Protein AF-A0A183D2U1-F1 (afdb_monomer)

Sequence (238 aa):
MFVTVKTLGGRLLHDAKFPKGKQWAENFGFKNEFLHQVFLCLVSVHCSGIYRACNSGERGMLYWTGNWVTFLDSLLQTALLAERADSLRLPTRVRYLRIDPIKHLEHVQERDGIQVIELRNDIATSGCVAGGVECCDLTAHTVARRLQSAGQIYYEKIYFTKHFDSAAFDEFPHFREQLNAYRNFLRSILANGLAKWEVNGCLKDLTNAALFSDAVRRFTKFMNPVSEAEHKRWLDDS

Mean predicted aligned error: 16.87 Å

Foldseek 3Di:
DDADADDDDDDDDDDDDDPDDPPPVVPPPVDCVLVVLLQVVLVDPPLPQFPAADQLLFKGKGFDPVDPSSRVSVQVVSLVSNLVDPADKTFDDWRHKYADPVQQVVQFDADPNTTMWMKGADPVQSWIDTGRITTTDGDIDGDDDDPDPPDDDDDDDDDDDDPDDPCPCVVPVPVVVVVVLVVLVVLQVVLVVLVVCVVVVVLVPDPPSVVSVVVNVVSVVSNDDDDPVNVCVVVVVD

Structure (mmCIF, N/CA/C/O backbone):
data_AF-A0A183D2U1-F1
#
_entry.id   AF-A0A183D2U1-F1
#
loop_
_atom_site.group_PDB
_atom_site.id
_atom_site.type_symbol
_atom_site.label_atom_id
_atom_site.label_alt_id
_atom_site.label_comp_id
_atom_site.label_asym_id
_atom_site.label_entity_id
_atom_site.label_seq_id
_atom_site.pdbx_PDB_ins_code
_atom_site.Cartn_x
_atom_site.Cartn_y
_atom_site.Cartn_z
_atom_site.occupancy
_atom_site.B_iso_or_equiv
_atom_site.auth_seq_id
_atom_site.auth_comp_id
_atom_site.auth_asym_id
_atom_site.auth_atom_id
_atom_site.pdbx_PDB_model_num
ATOM 1 N N . MET A 1 1 ? -30.405 -9.935 9.765 1.00 27.83 1 MET A N 1
ATOM 2 C CA . MET A 1 1 ? -29.380 -9.851 10.823 1.00 27.83 1 MET A CA 1
ATOM 3 C C . MET A 1 1 ? -30.095 -9.392 12.084 1.00 27.83 1 MET A C 1
ATOM 5 O O . MET A 1 1 ? -30.588 -8.277 12.095 1.00 27.83 1 MET A O 1
ATOM 9 N N . PHE A 1 2 ? -30.299 -10.273 13.066 1.00 21.00 2 PHE A N 1
ATOM 10 C CA . PHE A 1 2 ? -30.999 -9.927 14.308 1.00 21.00 2 PHE A CA 1
ATOM 11 C C . PHE A 1 2 ? -29.958 -9.782 15.415 1.00 21.00 2 PHE A C 1
ATOM 13 O O . PHE A 1 2 ? -29.406 -10.775 15.881 1.00 21.00 2 PHE A O 1
ATOM 20 N N . VAL A 1 3 ? -29.651 -8.542 15.790 1.00 27.34 3 VAL A N 1
ATOM 21 C CA . VAL A 1 3 ? -28.832 -8.235 16.965 1.00 27.34 3 VAL A CA 1
ATOM 22 C C . VAL A 1 3 ? -29.788 -8.126 18.144 1.00 27.34 3 VAL A C 1
ATOM 24 O O . VAL A 1 3 ? -30.671 -7.272 18.149 1.00 27.34 3 VAL A O 1
ATOM 27 N N . THR A 1 4 ? -29.647 -9.003 19.136 1.00 25.73 4 THR A N 1
ATOM 28 C CA . THR A 1 4 ? -30.441 -8.894 20.366 1.00 25.73 4 THR A CA 1
ATOM 29 C C . THR A 1 4 ? -29.683 -8.001 21.341 1.00 25.73 4 THR A C 1
ATOM 31 O O . THR A 1 4 ? -28.768 -8.456 22.025 1.00 25.73 4 THR A O 1
ATOM 34 N N . VAL A 1 5 ? -30.048 -6.720 21.392 1.00 30.83 5 VAL A N 1
ATOM 35 C CA . VAL A 1 5 ? -29.544 -5.777 22.397 1.00 30.83 5 VAL A CA 1
ATOM 36 C C . VAL A 1 5 ? -30.439 -5.894 23.627 1.00 30.83 5 VAL A C 1
ATOM 38 O O . VAL A 1 5 ? -31.611 -5.529 23.586 1.00 30.83 5 VAL A O 1
ATOM 41 N N . LYS A 1 6 ? -29.913 -6.453 24.720 1.00 28.00 6 LYS A N 1
ATOM 42 C CA . LYS A 1 6 ? -30.593 -6.451 26.022 1.00 28.00 6 LYS A CA 1
ATOM 43 C C . LYS A 1 6 ? -30.028 -5.317 26.867 1.00 28.00 6 LYS A C 1
ATOM 45 O O . LYS A 1 6 ? -28.906 -5.420 27.355 1.00 28.00 6 LYS A O 1
ATOM 50 N N . THR A 1 7 ? -30.817 -4.269 27.063 1.00 31.95 7 THR A N 1
ATOM 51 C CA . THR A 1 7 ? -30.621 -3.301 28.145 1.00 31.95 7 THR A CA 1
ATOM 52 C C . THR A 1 7 ? -31.117 -3.934 29.447 1.00 31.95 7 THR A C 1
ATOM 54 O O . THR A 1 7 ? -32.253 -4.398 29.543 1.00 31.95 7 THR A O 1
ATOM 57 N N . LEU A 1 8 ? -30.242 -4.039 30.447 1.00 28.14 8 LEU A N 1
ATOM 58 C CA . LEU A 1 8 ? -30.609 -4.524 31.777 1.00 28.14 8 LEU A CA 1
ATOM 59 C C . LEU A 1 8 ? -31.076 -3.339 32.627 1.00 28.14 8 LEU A C 1
ATOM 61 O O . LEU A 1 8 ? -30.298 -2.425 32.869 1.00 28.14 8 LEU A O 1
ATOM 65 N N . GLY A 1 9 ? -32.317 -3.396 33.118 1.00 31.59 9 GLY A N 1
ATOM 66 C CA . GLY A 1 9 ? -32.744 -2.631 34.295 1.00 31.59 9 GLY A CA 1
ATOM 67 C C . GLY A 1 9 ? -33.963 -1.734 34.091 1.00 31.59 9 GLY A C 1
ATOM 68 O O . GLY A 1 9 ? -33.847 -0.596 33.652 1.00 31.59 9 GLY A O 1
ATOM 69 N N . GLY A 1 10 ? -35.137 -2.224 34.497 1.00 32.47 10 GLY A N 1
ATOM 70 C CA . GLY A 1 10 ? -36.302 -1.391 34.784 1.00 32.47 10 GLY A CA 1
ATOM 71 C C . GLY A 1 10 ? -36.407 -1.089 36.281 1.00 32.47 10 GLY A C 1
ATOM 72 O O . GLY A 1 10 ? -36.615 -2.015 37.058 1.00 32.47 10 GLY A O 1
ATOM 73 N N . ARG A 1 11 ? -36.291 0.188 36.671 1.00 26.05 11 ARG A N 1
ATOM 74 C CA . ARG A 1 11 ? -37.122 0.922 37.658 1.00 26.05 11 ARG A CA 1
ATOM 75 C C . ARG A 1 11 ? -36.519 2.296 37.967 1.00 26.05 11 ARG A C 1
ATOM 77 O O . ARG A 1 11 ? -35.315 2.490 37.928 1.00 26.05 11 ARG A O 1
ATOM 84 N N . LEU A 1 12 ? -37.437 3.222 38.223 1.00 35.16 12 LEU A N 1
ATOM 85 C CA . LEU A 1 12 ? -37.305 4.671 38.377 1.00 35.16 12 LEU A CA 1
ATOM 86 C C . LEU A 1 12 ? -36.519 5.097 39.627 1.00 35.16 12 LEU A C 1
ATOM 88 O O . LEU A 1 12 ? -36.690 4.474 40.668 1.00 35.16 12 LEU A O 1
ATOM 92 N N . LEU A 1 13 ? -35.794 6.218 39.521 1.00 26.25 13 LEU A N 1
ATOM 93 C CA . LEU A 1 13 ? -35.611 7.295 40.519 1.00 26.25 13 LEU A CA 1
ATOM 94 C C . LEU A 1 13 ? -34.833 8.421 39.800 1.00 26.25 13 LEU A C 1
ATOM 96 O O . LEU A 1 13 ? -33.712 8.213 39.356 1.00 26.25 13 LEU A O 1
ATOM 100 N N . HIS A 1 14 ? -35.524 9.441 39.284 1.00 28.78 14 HIS A N 1
ATOM 101 C CA . HIS A 1 14 ? -35.749 10.747 39.921 1.00 28.78 14 HIS A CA 1
ATOM 102 C C . HIS A 1 14 ? -34.459 11.433 40.412 1.00 28.78 14 HIS A C 1
ATOM 104 O O . HIS A 1 14 ? -33.785 10.948 41.310 1.00 28.78 14 HIS A O 1
ATOM 110 N N . ASP A 1 15 ? -34.198 12.593 39.799 1.00 27.25 15 ASP A N 1
ATOM 111 C CA . ASP A 1 15 ? -33.226 13.635 40.155 1.00 27.25 15 ASP A CA 1
ATOM 112 C C . ASP A 1 15 ? -31.751 13.463 39.749 1.00 27.25 15 ASP A C 1
ATOM 114 O O . ASP A 1 15 ? -30.828 13.539 40.550 1.00 27.25 15 ASP A O 1
ATOM 118 N N . ALA A 1 16 ? -31.524 13.453 38.434 1.00 26.69 16 ALA A N 1
ATOM 119 C CA . ALA A 1 16 ? -30.449 14.246 37.833 1.00 26.69 16 ALA A CA 1
ATOM 120 C C . ALA A 1 16 ? -31.028 14.961 36.602 1.00 26.69 16 ALA A C 1
ATOM 122 O O . ALA A 1 16 ? -31.674 14.339 35.758 1.00 26.69 16 ALA A O 1
ATOM 123 N N . LYS A 1 17 ? -30.896 16.291 36.531 1.00 24.86 17 LYS A N 1
ATOM 124 C CA . LYS A 1 17 ? -31.507 17.134 35.489 1.00 24.86 17 LYS A CA 1
ATOM 125 C C . LYS A 1 17 ? -30.926 16.818 34.103 1.00 24.86 17 LYS A C 1
ATOM 127 O O . LYS A 1 17 ? -29.960 17.438 33.674 1.00 24.86 17 LYS A O 1
ATOM 132 N N . PHE A 1 18 ? -31.572 15.911 33.378 1.00 26.58 18 PHE A N 1
ATOM 133 C CA . PHE A 1 18 ? -31.454 15.780 31.927 1.00 26.58 18 PHE A CA 1
ATOM 134 C C . PHE A 1 18 ? -32.341 16.841 31.246 1.00 26.58 18 PHE A C 1
ATOM 136 O O . PHE A 1 18 ? -33.532 16.930 31.573 1.00 26.58 18 PHE A O 1
ATOM 143 N N . PRO A 1 19 ? -31.820 17.660 30.309 1.00 26.25 19 PRO A N 1
ATOM 144 C CA . PRO A 1 19 ? -32.649 18.560 29.515 1.00 26.25 19 PRO A CA 1
ATOM 145 C C . PRO A 1 19 ? -33.699 17.773 28.726 1.00 26.25 19 PRO A C 1
ATOM 147 O O . PRO A 1 19 ? -33.423 16.733 28.130 1.00 26.25 19 PRO A O 1
ATOM 150 N N . LYS A 1 20 ? -34.934 18.276 28.784 1.00 29.75 20 LYS A N 1
ATOM 151 C CA . LYS A 1 20 ? -36.162 17.647 28.295 1.00 29.75 20 LYS A CA 1
ATOM 152 C C . LYS A 1 20 ? -36.089 17.321 26.802 1.00 29.75 20 LYS A C 1
ATOM 154 O O . LYS A 1 20 ? -35.984 18.210 25.968 1.00 29.75 20 LYS A O 1
ATOM 159 N N . GLY A 1 21 ? -36.266 16.042 26.496 1.00 29.75 21 GLY A N 1
ATOM 160 C CA . GLY A 1 21 ? -36.449 15.519 25.148 1.00 29.75 21 GLY A CA 1
ATOM 161 C C . GLY A 1 21 ? -36.671 14.015 25.210 1.00 29.75 21 GLY A C 1
ATOM 162 O O . GLY A 1 21 ? -35.773 13.235 24.907 1.00 29.75 21 GLY A O 1
ATOM 163 N N . LYS A 1 22 ? -37.855 13.605 25.681 1.00 32.84 22 LYS A N 1
ATOM 164 C CA . LYS A 1 22 ? -38.340 12.220 25.629 1.00 32.84 22 LYS A CA 1
ATOM 165 C C . LYS A 1 22 ? -38.443 11.788 24.161 1.00 32.84 22 LYS A C 1
ATOM 167 O O . LYS A 1 22 ? -39.481 11.978 23.544 1.00 32.84 22 LYS A O 1
ATOM 172 N N . GLN A 1 23 ? -37.345 11.289 23.599 1.00 28.95 23 GLN A N 1
ATOM 173 C CA . GLN A 1 23 ? -37.332 10.614 22.292 1.00 28.95 23 GLN A CA 1
ATOM 174 C C . GLN A 1 23 ? -36.074 9.774 22.022 1.00 28.95 23 GLN A C 1
ATOM 176 O O . GLN A 1 23 ? -36.032 9.037 21.042 1.00 28.95 23 GLN A O 1
ATOM 181 N N . TRP A 1 24 ? -35.051 9.837 22.882 1.00 29.73 24 TRP A N 1
ATOM 182 C CA . TRP A 1 24 ? -33.772 9.170 22.610 1.00 29.73 24 TRP A CA 1
ATOM 183 C C . TRP A 1 24 ? -33.774 7.659 22.881 1.00 29.73 24 TRP A C 1
ATOM 185 O O . TRP A 1 24 ? -33.071 6.930 22.191 1.00 29.73 24 TRP A O 1
ATOM 195 N N . ALA A 1 25 ? -34.579 7.164 23.828 1.00 28.27 25 ALA A N 1
ATOM 196 C CA . ALA A 1 25 ? -34.610 5.734 24.166 1.00 28.27 25 ALA A CA 1
ATOM 197 C C . ALA A 1 25 ? -35.508 4.891 23.237 1.00 28.27 25 ALA A C 1
ATOM 199 O O . ALA A 1 25 ? -35.267 3.700 23.079 1.00 28.27 25 ALA A O 1
ATOM 200 N N . GLU A 1 26 ? -36.511 5.496 22.593 1.00 26.98 26 GLU A N 1
ATOM 201 C CA . GLU A 1 26 ? -37.442 4.783 21.698 1.00 26.98 26 GLU A CA 1
ATOM 202 C C . GLU A 1 26 ? -36.938 4.711 20.247 1.00 26.98 26 GLU A C 1
ATOM 204 O O . GLU A 1 26 ? -37.361 3.842 19.490 1.00 26.98 26 GLU A O 1
ATOM 209 N N . ASN A 1 27 ? -35.975 5.560 19.869 1.00 25.44 27 ASN A N 1
ATOM 210 C CA . ASN A 1 27 ? -35.441 5.625 18.505 1.00 25.44 27 ASN A CA 1
ATOM 211 C C . ASN A 1 27 ? -34.105 4.893 18.292 1.00 25.44 27 ASN A C 1
ATOM 213 O O . ASN A 1 27 ? -33.668 4.775 17.148 1.00 25.44 27 ASN A O 1
ATOM 217 N N . PHE A 1 28 ? -33.481 4.325 19.332 1.00 29.53 28 PHE A N 1
ATOM 218 C CA . PHE A 1 28 ? -32.345 3.404 19.170 1.00 29.53 28 PHE A CA 1
ATOM 219 C C . PHE A 1 28 ? -32.826 1.981 18.844 1.00 29.53 28 PHE A C 1
ATOM 221 O O . PHE A 1 28 ? -32.460 0.991 19.476 1.00 29.53 28 PHE A O 1
ATOM 228 N N . GLY A 1 29 ? -33.622 1.861 17.782 1.00 25.81 29 GLY A N 1
ATOM 229 C CA . GLY A 1 29 ? -33.561 0.645 16.991 1.00 25.81 29 GLY A CA 1
ATOM 230 C C . GLY A 1 29 ? -32.160 0.599 16.395 1.00 25.81 29 GLY A C 1
ATOM 231 O O . GLY A 1 29 ? -31.846 1.435 15.550 1.00 25.81 29 GLY A O 1
ATOM 232 N N . PHE A 1 30 ? -31.313 -0.331 16.848 1.00 32.44 30 PHE A N 1
ATOM 233 C CA . PHE A 1 30 ? -30.064 -0.695 16.171 1.00 32.44 30 PHE A CA 1
ATOM 234 C C . PHE A 1 30 ? -30.422 -1.193 14.761 1.00 32.44 30 PHE A C 1
ATOM 236 O O . PHE A 1 30 ? -30.534 -2.389 14.495 1.00 32.44 30 PHE A O 1
ATOM 243 N N . LYS A 1 31 ? -30.696 -0.256 13.852 1.00 27.11 31 LYS A N 1
ATOM 244 C CA . LYS A 1 31 ? -30.837 -0.523 12.430 1.00 27.11 31 LYS A CA 1
ATOM 245 C C . LYS A 1 31 ? -29.469 -0.970 11.933 1.00 27.11 31 LYS A C 1
ATOM 247 O O . LYS A 1 31 ? -28.438 -0.497 12.412 1.00 27.11 31 LYS A O 1
ATOM 252 N N . ASN A 1 32 ? -29.473 -1.865 10.949 1.00 31.30 32 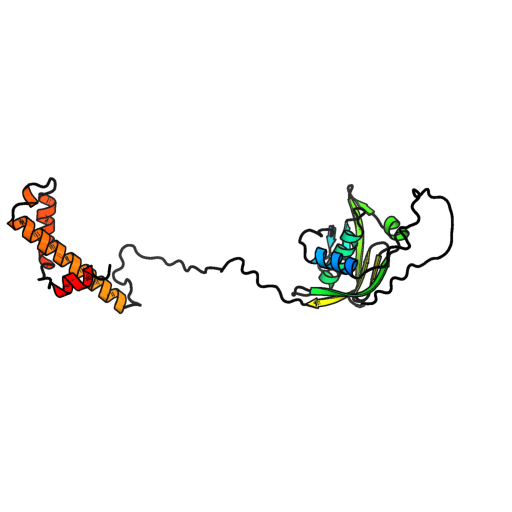ASN A N 1
ATOM 253 C CA . ASN A 1 32 ? -28.270 -2.393 10.296 1.00 31.30 32 ASN A CA 1
ATOM 254 C C . ASN A 1 32 ? -27.274 -1.292 9.862 1.00 31.30 32 ASN A C 1
ATOM 256 O O . ASN A 1 32 ? -26.092 -1.577 9.719 1.00 31.30 32 ASN A O 1
ATOM 260 N N . GLU A 1 33 ? -27.723 -0.041 9.717 1.00 30.44 33 GLU A N 1
ATOM 261 C CA . GLU A 1 33 ? -26.904 1.149 9.461 1.00 30.44 33 GLU A CA 1
ATOM 262 C C . GLU A 1 33 ? -25.832 1.426 10.522 1.00 30.44 33 GLU A C 1
ATOM 264 O O . GLU A 1 33 ? -24.743 1.837 10.150 1.00 30.44 33 GLU A O 1
ATOM 269 N N . PHE A 1 34 ? -26.064 1.165 11.815 1.00 35.56 34 PHE A N 1
ATOM 270 C CA . PHE A 1 34 ? -25.039 1.415 12.843 1.00 35.56 34 PHE A CA 1
ATOM 271 C C . PHE A 1 34 ? -23.860 0.445 12.706 1.00 35.56 34 PHE A C 1
ATOM 273 O O . PHE A 1 34 ? -22.702 0.850 12.766 1.00 35.56 34 PHE A O 1
ATOM 280 N N . LEU A 1 35 ? -24.150 -0.832 12.439 1.00 37.91 35 LEU A N 1
ATOM 281 C CA . LEU A 1 35 ? -23.120 -1.812 12.097 1.00 37.91 35 LEU A CA 1
ATOM 282 C C . LEU A 1 35 ? -22.449 -1.469 10.769 1.00 37.91 35 LEU A C 1
ATOM 284 O O . LEU A 1 35 ? -21.248 -1.652 10.653 1.00 37.91 35 LEU A O 1
ATOM 288 N N . HIS A 1 36 ? -23.189 -0.930 9.799 1.00 39.84 36 HIS A N 1
ATOM 289 C CA . HIS A 1 36 ? -22.625 -0.458 8.536 1.00 39.84 36 HIS A CA 1
ATOM 290 C C . HIS A 1 36 ? -21.684 0.743 8.738 1.00 39.84 36 HIS A C 1
ATOM 292 O O . HIS A 1 36 ? -20.649 0.820 8.087 1.00 39.84 36 HIS A O 1
ATOM 298 N N . GLN A 1 37 ? -22.005 1.647 9.668 1.00 35.38 37 GLN A N 1
ATOM 299 C CA . GLN A 1 37 ? -21.194 2.813 10.025 1.00 35.38 37 GLN A CA 1
ATOM 300 C C . GLN A 1 37 ? -19.911 2.408 10.765 1.00 35.38 37 GLN A C 1
ATOM 302 O O . GLN A 1 37 ? -18.840 2.929 10.463 1.00 35.38 37 GLN A O 1
ATOM 307 N N . VAL A 1 38 ? -20.008 1.448 11.690 1.00 43.88 38 VAL A N 1
ATOM 308 C CA . VAL A 1 38 ? -18.851 0.827 12.359 1.00 43.88 38 VAL A CA 1
ATOM 309 C C . VAL A 1 38 ? -17.997 0.067 11.336 1.00 43.88 38 VAL A C 1
ATOM 311 O O . VAL A 1 38 ? -16.793 0.258 11.258 1.00 43.88 38 VAL A O 1
ATOM 314 N N . PHE A 1 39 ? -18.620 -0.700 10.441 1.00 42.31 39 PHE A N 1
ATOM 315 C CA . PHE A 1 39 ? -17.933 -1.402 9.354 1.00 42.31 39 PHE A CA 1
ATOM 316 C C . PHE A 1 39 ? -17.230 -0.445 8.377 1.00 42.31 39 PHE A C 1
ATOM 318 O O . PHE A 1 39 ? -16.140 -0.744 7.897 1.00 42.31 39 PHE A O 1
ATOM 325 N N . LEU A 1 40 ? -17.821 0.721 8.103 1.00 38.22 40 LEU A N 1
ATOM 326 C CA . LEU A 1 40 ? -17.204 1.785 7.309 1.00 38.22 40 LEU A CA 1
ATOM 327 C C . LEU A 1 40 ? -16.036 2.462 8.048 1.00 38.22 40 LEU A C 1
ATOM 329 O O . LEU A 1 40 ? -15.059 2.813 7.385 1.00 38.22 40 LEU A O 1
ATOM 333 N N . CYS A 1 41 ? -16.086 2.624 9.380 1.00 41.81 41 CYS A N 1
ATOM 334 C CA . CYS A 1 41 ? -14.961 3.206 10.128 1.00 41.81 41 CYS A CA 1
ATOM 335 C C . CYS A 1 41 ? -13.775 2.246 10.255 1.00 41.81 41 CYS A C 1
ATOM 337 O O . CYS A 1 41 ? -12.649 2.684 10.056 1.00 41.81 41 CYS A O 1
ATOM 339 N N . LEU A 1 42 ? -14.020 0.942 10.425 1.00 43.16 42 LEU A N 1
ATOM 340 C CA . LEU A 1 42 ? -12.994 -0.111 10.367 1.00 43.16 42 LEU A CA 1
ATOM 341 C C . LEU A 1 42 ? -12.181 -0.112 9.058 1.00 43.16 42 LEU A C 1
ATOM 343 O O . LEU A 1 42 ? -11.033 -0.551 9.040 1.00 43.16 42 LEU A O 1
ATOM 347 N N . VAL A 1 43 ? -12.767 0.364 7.954 1.00 40.84 43 VAL A N 1
ATOM 348 C CA . VAL A 1 43 ? -12.111 0.455 6.634 1.00 40.84 43 VAL A CA 1
ATOM 349 C C . VAL A 1 43 ? -11.448 1.825 6.408 1.00 40.84 43 VAL A C 1
ATOM 351 O O . VAL A 1 43 ? -10.626 1.975 5.502 1.00 40.84 43 VAL A O 1
ATOM 354 N N . SER A 1 44 ? -11.758 2.827 7.232 1.00 35.38 44 SER A N 1
ATOM 355 C CA . SER A 1 44 ? -11.191 4.171 7.139 1.00 35.38 44 SER A CA 1
ATOM 356 C C . SER A 1 44 ? -10.018 4.332 8.112 1.00 35.38 44 SER A C 1
ATOM 358 O O . SER A 1 44 ? -10.145 4.089 9.306 1.00 35.38 44 SER A O 1
ATOM 360 N N . VAL A 1 45 ? -8.877 4.826 7.623 1.00 37.94 45 VAL A N 1
ATOM 361 C CA . VAL A 1 45 ? -7.606 5.061 8.361 1.00 37.94 45 VAL A CA 1
ATOM 362 C C . VAL A 1 45 ? -7.735 6.090 9.517 1.00 37.94 45 VAL A C 1
ATOM 364 O O . VAL A 1 45 ? -6.747 6.527 10.093 1.00 37.94 45 VAL A O 1
ATOM 367 N N . HIS A 1 46 ? -8.952 6.506 9.876 1.00 35.47 46 HIS A N 1
ATOM 368 C CA . HIS A 1 46 ? -9.234 7.572 10.840 1.00 35.47 46 HIS A CA 1
ATOM 369 C C . HIS A 1 46 ? -9.747 7.108 12.211 1.00 35.47 46 HIS A C 1
ATOM 371 O O . HIS A 1 46 ? -9.852 7.935 13.116 1.00 35.47 46 HIS A O 1
ATOM 377 N N . CYS A 1 47 ? -10.056 5.825 12.411 1.00 46.88 47 CYS A N 1
ATOM 378 C CA . CYS A 1 47 ? -10.508 5.330 13.714 1.00 46.88 47 CYS A CA 1
ATOM 379 C C . CYS A 1 47 ? -9.305 4.912 14.600 1.00 46.88 47 CYS A C 1
ATOM 381 O O . CYS A 1 47 ? -9.129 3.748 14.942 1.00 46.88 47 CYS A O 1
ATOM 383 N N . SER A 1 48 ? -8.458 5.882 14.967 1.00 59.28 48 SER A N 1
ATOM 384 C CA . SER A 1 48 ? -7.282 5.702 15.841 1.00 59.28 48 SER A CA 1
ATOM 385 C C . SER A 1 48 ? -7.634 5.932 17.319 1.00 59.28 48 SER A C 1
ATOM 387 O O . SER A 1 48 ? -7.187 6.903 17.925 1.00 59.28 48 SER A O 1
ATOM 389 N N . GLY A 1 49 ? -8.471 5.074 17.909 1.00 75.69 49 GLY A N 1
ATOM 390 C CA . GLY A 1 49 ? -8.860 5.169 19.327 1.00 75.69 49 GLY A CA 1
ATOM 391 C C . GLY A 1 49 ? -8.104 4.222 20.268 1.00 75.69 49 GLY A C 1
ATOM 392 O O . GLY A 1 49 ? -8.504 4.061 21.420 1.00 75.69 49 GLY A O 1
ATOM 393 N N . ILE A 1 50 ? -7.006 3.606 19.820 1.00 84.25 50 ILE A N 1
ATOM 394 C CA . ILE A 1 50 ? -6.174 2.702 20.630 1.00 84.25 50 ILE A CA 1
ATOM 395 C C . ILE A 1 50 ? -5.042 3.506 21.284 1.00 84.25 50 ILE A C 1
ATOM 397 O O . ILE A 1 50 ? -4.174 4.024 20.588 1.00 84.25 50 ILE A O 1
ATOM 401 N N . TYR A 1 51 ? -5.028 3.590 22.618 1.00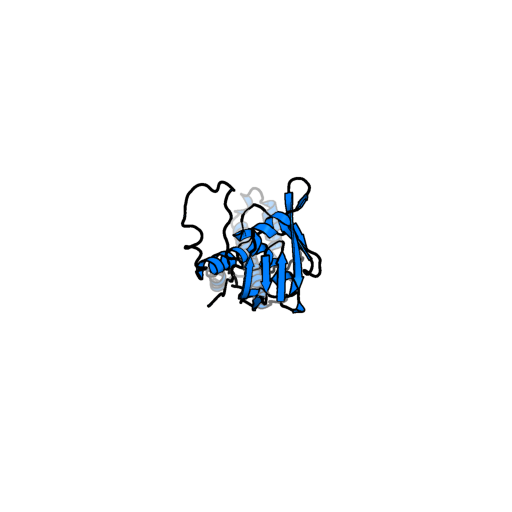 85.88 51 TYR A N 1
ATOM 402 C CA . TYR A 1 51 ? -3.953 4.253 23.370 1.00 85.88 51 TYR A CA 1
ATOM 403 C C . TYR A 1 51 ? -2.719 3.354 23.473 1.00 85.88 51 TYR A C 1
ATOM 405 O O . TYR A 1 51 ? -1.606 3.769 23.156 1.00 85.88 51 TYR A O 1
ATOM 413 N N . ARG A 1 52 ? -2.910 2.108 23.926 1.00 82.94 52 ARG A N 1
ATOM 414 C CA . ARG A 1 52 ? -1.855 1.086 24.043 1.00 82.94 52 ARG A CA 1
ATOM 415 C C . ARG A 1 52 ? -2.457 -0.304 23.877 1.00 82.94 52 ARG A C 1
ATOM 417 O O . ARG A 1 52 ? -3.564 -0.546 24.340 1.00 82.94 52 ARG A O 1
ATOM 424 N N . ALA A 1 53 ? -1.710 -1.233 23.297 1.00 82.19 53 ALA A N 1
ATOM 425 C CA . ALA A 1 53 ? -2.073 -2.647 23.240 1.00 82.19 53 ALA A CA 1
ATOM 426 C C . ALA A 1 53 ? -0.840 -3.503 23.550 1.00 82.19 53 ALA A C 1
ATOM 428 O O . ALA A 1 53 ? 0.285 -3.118 23.227 1.00 82.19 53 ALA A O 1
ATOM 429 N N . CYS A 1 54 ? -1.030 -4.648 24.204 1.00 80.19 54 CYS A N 1
ATOM 430 C CA . CYS A 1 54 ? 0.041 -5.622 24.374 1.00 80.19 54 CYS A CA 1
ATOM 431 C C . CYS A 1 54 ? 0.306 -6.374 23.061 1.00 80.19 54 CYS A C 1
ATOM 433 O O . CYS A 1 54 ? -0.567 -6.475 22.202 1.00 80.19 54 CYS A O 1
ATOM 435 N N . ASN A 1 55 ? 1.494 -6.972 22.934 1.00 74.75 55 ASN A N 1
ATOM 436 C CA . ASN A 1 55 ? 1.869 -7.737 21.738 1.00 74.75 55 ASN A CA 1
ATOM 437 C C . ASN A 1 55 ? 0.948 -8.946 21.478 1.00 74.75 55 ASN A C 1
ATOM 439 O O . ASN A 1 55 ? 0.790 -9.378 20.344 1.00 74.75 55 ASN A O 1
ATOM 443 N N . SER A 1 56 ? 0.327 -9.502 22.525 1.00 74.75 56 SER A N 1
ATOM 444 C CA . SER A 1 56 ? -0.654 -10.580 22.369 1.00 74.75 56 SER A CA 1
ATOM 445 C C . SER A 1 56 ? -2.037 -10.093 21.927 1.00 74.75 56 SER A C 1
ATOM 447 O O . SER A 1 56 ? -2.849 -10.928 21.546 1.00 74.75 56 SER A O 1
ATOM 449 N N . GLY A 1 57 ? -2.319 -8.787 22.000 1.00 76.62 57 GLY A N 1
ATOM 450 C CA . GLY A 1 57 ? -3.639 -8.200 21.758 1.00 76.62 57 GLY A CA 1
ATOM 451 C C . GLY A 1 57 ? -4.671 -8.460 22.866 1.00 76.62 57 GLY A C 1
ATOM 452 O O . GLY A 1 57 ? -5.780 -7.950 22.787 1.00 76.62 57 GLY A O 1
ATOM 453 N N . GLU A 1 58 ? -4.334 -9.218 23.913 1.00 84.75 58 GLU A N 1
ATOM 454 C CA . GLU A 1 58 ? -5.257 -9.613 24.994 1.00 84.75 58 GLU A CA 1
ATOM 455 C C . GLU A 1 58 ? -5.599 -8.485 25.975 1.00 84.75 58 GLU A C 1
ATOM 457 O O . GLU A 1 58 ? -6.628 -8.520 26.648 1.00 84.75 58 GLU A O 1
ATOM 462 N N . ARG A 1 59 ? -4.718 -7.493 26.102 1.00 87.19 59 ARG A N 1
ATOM 463 C CA . ARG A 1 59 ? -4.873 -6.354 27.007 1.00 87.19 59 ARG A CA 1
ATOM 464 C C . ARG A 1 59 ? -4.509 -5.071 26.291 1.00 87.19 59 ARG A C 1
ATOM 466 O O . ARG A 1 59 ?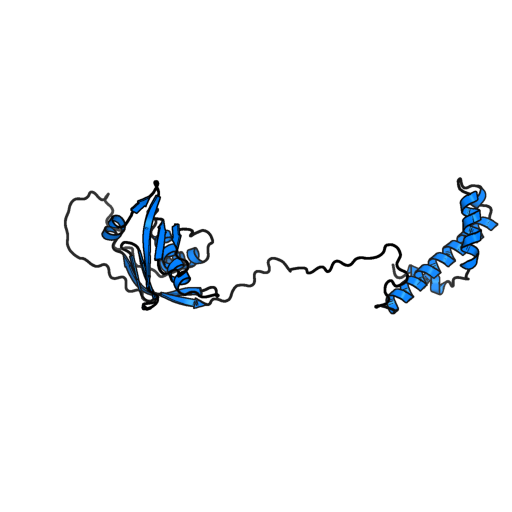 -3.572 -5.027 25.492 1.00 87.19 59 ARG A O 1
ATOM 473 N N . GLY A 1 60 ? -5.211 -4.006 26.631 1.00 88.56 60 GLY A N 1
ATOM 474 C CA . GLY A 1 60 ? -4.936 -2.699 26.072 1.00 88.56 60 GLY A CA 1
ATOM 475 C C . GLY A 1 60 ? -5.625 -1.587 26.835 1.00 88.56 60 GLY A C 1
ATOM 476 O O . GLY A 1 60 ? -6.213 -1.789 27.892 1.00 88.56 60 GLY A O 1
ATOM 477 N N . MET A 1 61 ? -5.528 -0.398 26.272 1.00 90.50 61 MET A N 1
ATOM 478 C CA . MET A 1 61 ? -6.161 0.817 26.743 1.00 90.50 61 MET A CA 1
ATOM 479 C C . MET A 1 61 ? -6.715 1.535 25.517 1.00 90.50 61 MET A C 1
ATOM 481 O O . MET A 1 61 ? -6.005 1.697 24.518 1.00 90.50 61 MET A O 1
ATOM 485 N N . LEU A 1 62 ? -7.967 1.964 25.595 1.00 91.62 62 LEU A N 1
ATOM 486 C CA . LEU A 1 62 ? -8.655 2.714 24.549 1.00 91.62 62 LEU A CA 1
ATOM 487 C C . LEU A 1 62 ? -8.866 4.155 25.002 1.00 91.62 62 LEU A C 1
ATOM 489 O O . LEU A 1 62 ? -9.085 4.401 26.186 1.00 91.62 62 LEU A O 1
ATOM 493 N N . TYR A 1 63 ? -8.823 5.097 24.066 1.00 92.25 63 TYR A N 1
ATOM 494 C CA . TYR A 1 63 ? -9.187 6.484 24.329 1.00 92.25 63 TYR A CA 1
ATOM 495 C C . TYR A 1 63 ? -10.699 6.622 24.517 1.00 92.25 63 TYR A C 1
ATOM 497 O O . TYR A 1 63 ? -11.490 6.047 23.765 1.00 92.25 63 TYR A O 1
ATOM 505 N N . TRP A 1 64 ? -11.097 7.454 25.476 1.00 92.31 64 TRP A N 1
ATOM 506 C CA . TRP A 1 64 ? -12.474 7.887 25.651 1.00 92.31 64 TRP A CA 1
ATOM 507 C C . TRP A 1 64 ? -12.593 9.383 25.352 1.00 92.31 64 TRP A C 1
ATOM 509 O O . TRP A 1 64 ? -11.975 10.214 26.006 1.00 92.31 64 TRP A O 1
ATOM 519 N N . THR A 1 65 ? -13.381 9.730 24.334 1.00 86.88 65 THR A N 1
ATOM 520 C CA . THR A 1 65 ? -13.598 11.120 23.881 1.00 86.88 65 THR A CA 1
ATOM 521 C C . THR A 1 65 ? -15.061 11.554 24.002 1.00 86.88 65 THR A C 1
ATOM 523 O O . THR A 1 65 ? -15.467 12.562 23.429 1.00 86.88 65 THR A O 1
ATOM 526 N N . GLY A 1 66 ? -15.889 10.762 24.692 1.00 85.50 66 GLY A N 1
ATOM 527 C CA . GLY A 1 66 ? -17.344 10.936 24.709 1.00 85.50 66 GLY A CA 1
ATOM 528 C C . GLY A 1 66 ? -18.062 10.383 23.471 1.00 85.50 66 GLY A C 1
ATOM 529 O O . GLY A 1 66 ? -19.289 10.447 23.401 1.00 85.50 66 GLY A O 1
ATOM 530 N N . ASN A 1 67 ? -17.332 9.829 22.495 1.00 86.12 67 ASN A N 1
ATOM 531 C CA . ASN A 1 67 ? -17.905 9.251 21.283 1.00 86.12 67 ASN A CA 1
ATOM 532 C C . ASN A 1 67 ? -17.925 7.715 21.342 1.00 86.12 67 ASN A C 1
ATOM 534 O O . ASN A 1 67 ? -16.909 7.035 21.182 1.00 86.12 67 ASN A O 1
ATOM 538 N N . TRP A 1 68 ? -19.129 7.170 21.513 1.00 85.62 68 TRP A N 1
ATOM 539 C CA . TRP A 1 68 ? -19.375 5.729 21.545 1.00 85.62 68 TRP A CA 1
ATOM 540 C C . TRP A 1 68 ? -19.020 5.016 20.243 1.00 85.62 68 TRP A C 1
ATOM 542 O O . TRP A 1 68 ? -18.567 3.879 20.292 1.00 85.62 68 TRP A O 1
ATOM 552 N N . VAL A 1 69 ? -19.204 5.652 19.084 1.00 84.38 69 VAL A N 1
ATOM 553 C CA . VAL A 1 69 ? -18.950 5.010 17.785 1.00 84.38 69 VAL A CA 1
ATOM 554 C C . VAL A 1 69 ? -17.461 4.728 17.624 1.00 84.38 69 VAL A C 1
ATOM 556 O O . VAL A 1 69 ? -17.084 3.597 17.341 1.00 84.38 69 VAL A O 1
ATOM 559 N N . THR A 1 70 ? -16.609 5.723 17.876 1.00 84.38 70 THR A N 1
ATOM 560 C CA . THR A 1 70 ? -15.148 5.565 17.781 1.00 84.38 70 THR A CA 1
ATOM 561 C C . THR A 1 70 ? -14.602 4.625 18.851 1.00 84.38 70 THR A C 1
ATOM 563 O O . THR A 1 70 ? -13.668 3.867 18.588 1.00 84.38 70 THR A O 1
ATOM 566 N N . PHE A 1 71 ? -15.197 4.645 20.048 1.00 89.19 71 PHE A N 1
ATOM 567 C CA . PHE A 1 71 ? -14.834 3.730 21.127 1.00 89.19 71 PHE A CA 1
ATOM 568 C C . PHE A 1 71 ? -15.156 2.274 20.767 1.00 89.19 71 PHE A C 1
ATOM 570 O O . PHE A 1 71 ? -14.288 1.409 20.863 1.00 89.19 71 PHE A O 1
ATOM 577 N N . LEU A 1 72 ? -16.383 2.007 20.305 1.00 88.88 72 LEU A N 1
ATOM 578 C CA . LEU A 1 72 ? -16.812 0.673 19.884 1.00 88.88 72 LEU A CA 1
ATOM 579 C C . LEU A 1 72 ? -16.023 0.178 18.671 1.00 88.88 72 LEU A C 1
ATOM 581 O O . LEU A 1 72 ? -15.671 -0.995 18.619 1.00 88.88 72 LEU A O 1
ATOM 585 N N . ASP A 1 73 ? -15.708 1.058 17.723 1.00 87.06 73 ASP A N 1
ATOM 586 C CA . ASP A 1 73 ? -14.878 0.700 16.575 1.00 87.06 73 ASP A CA 1
ATOM 587 C C . ASP A 1 73 ? -13.474 0.262 17.016 1.00 87.06 73 ASP A C 1
ATOM 589 O O . ASP A 1 73 ? -13.019 -0.824 16.663 1.00 87.06 73 ASP A O 1
ATOM 593 N N . SER A 1 74 ? -12.838 1.028 17.906 1.00 87.44 74 SER A N 1
ATOM 594 C CA . SER A 1 74 ? -11.511 0.699 18.453 1.00 87.44 74 SER A CA 1
ATOM 595 C C . SER A 1 74 ? -11.521 -0.583 19.303 1.00 87.44 74 SER A C 1
ATOM 597 O O . SER A 1 74 ? -10.575 -1.375 19.275 1.00 87.44 74 SER A O 1
ATOM 599 N N . LEU A 1 75 ? -12.614 -0.830 20.031 1.00 89.38 75 LEU A N 1
ATOM 600 C CA . LEU A 1 75 ? -12.855 -2.076 20.765 1.00 89.38 75 LEU A CA 1
ATOM 601 C C . LEU A 1 75 ? -12.939 -3.288 19.821 1.00 89.38 75 LEU A C 1
ATOM 603 O O . LEU A 1 75 ? -12.376 -4.343 20.106 1.00 89.38 75 LEU A O 1
ATOM 607 N N . LEU A 1 76 ? -13.608 -3.148 18.677 1.00 87.00 76 LEU A N 1
ATOM 608 C CA . LEU A 1 76 ? -13.708 -4.222 17.688 1.00 87.00 76 LEU A CA 1
ATOM 609 C C . LEU A 1 76 ? -12.396 -4.420 16.918 1.00 87.00 76 LEU A C 1
ATOM 611 O O . LEU A 1 76 ? -11.995 -5.560 16.692 1.00 87.00 76 LEU A O 1
ATOM 615 N N . GLN A 1 77 ? -11.688 -3.342 16.571 1.00 84.50 77 GLN A N 1
ATOM 616 C CA . GLN A 1 77 ? -10.365 -3.413 15.943 1.00 84.50 77 GLN A CA 1
ATOM 617 C C . GLN A 1 77 ? -9.360 -4.179 16.815 1.00 84.50 77 GLN A C 1
ATOM 619 O O . GLN A 1 77 ? -8.621 -5.033 16.325 1.00 84.50 77 GLN A O 1
ATOM 624 N N . THR A 1 78 ? -9.345 -3.912 18.122 1.00 84.88 78 THR A N 1
ATOM 625 C CA . THR A 1 78 ? -8.449 -4.611 19.056 1.00 84.88 78 THR A CA 1
ATOM 626 C C . THR A 1 78 ? -8.831 -6.074 19.263 1.00 84.88 78 THR A C 1
ATOM 628 O O . THR A 1 78 ? -7.942 -6.908 19.426 1.00 84.88 78 THR A O 1
ATOM 631 N N . ALA A 1 79 ? -10.119 -6.418 19.196 1.00 86.06 79 ALA A N 1
ATOM 632 C CA . ALA A 1 79 ? -10.553 -7.814 19.200 1.00 86.06 79 ALA A CA 1
ATOM 633 C C . ALA A 1 79 ? -10.031 -8.584 17.969 1.00 86.06 79 ALA A C 1
ATOM 635 O O . ALA A 1 79 ? -9.569 -9.714 18.109 1.00 86.06 79 ALA A O 1
ATOM 636 N N . LEU A 1 80 ? -10.014 -7.957 16.784 1.00 82.88 80 LEU A N 1
ATOM 637 C CA . LEU A 1 80 ? -9.402 -8.544 15.580 1.00 82.88 80 LEU A CA 1
ATOM 638 C C . LEU A 1 80 ? -7.877 -8.684 15.712 1.00 82.88 80 LEU A C 1
ATOM 640 O O . LEU A 1 80 ? -7.306 -9.662 15.233 1.00 82.88 80 LEU A O 1
ATOM 644 N N . LEU A 1 81 ? -7.216 -7.738 16.390 1.00 81.88 81 LEU A N 1
ATOM 645 C CA . LEU A 1 81 ? -5.778 -7.809 16.668 1.00 81.88 81 LEU A CA 1
ATOM 646 C C . LEU A 1 81 ? -5.427 -9.021 17.552 1.00 81.88 81 LEU A C 1
ATOM 648 O O . LEU A 1 81 ? -4.418 -9.684 17.313 1.00 81.88 81 LEU A O 1
ATOM 652 N N . ALA A 1 82 ? -6.269 -9.341 18.540 1.00 82.44 82 ALA A N 1
ATOM 653 C CA . ALA A 1 82 ? -6.079 -10.490 19.429 1.00 82.44 82 ALA A CA 1
ATOM 654 C C . ALA A 1 82 ? -6.207 -11.849 18.712 1.00 82.44 82 ALA A C 1
ATOM 656 O O . ALA A 1 82 ? -5.615 -12.831 19.156 1.00 82.44 82 ALA A O 1
ATOM 657 N N . GLU A 1 83 ? -6.937 -11.910 17.592 1.00 80.94 83 GLU A N 1
ATOM 658 C CA . GLU A 1 83 ? -7.108 -13.129 16.785 1.00 80.94 83 GLU A CA 1
ATOM 659 C C . GLU A 1 83 ? -5.827 -13.522 16.015 1.00 80.94 83 GLU A C 1
ATOM 661 O O . GLU A 1 83 ? -5.703 -14.661 15.569 1.00 80.94 83 GLU A O 1
ATOM 666 N N . ARG A 1 84 ? -4.848 -12.607 15.887 1.00 74.19 84 ARG A N 1
ATOM 667 C CA . ARG A 1 84 ? -3.559 -12.816 15.189 1.00 74.19 84 ARG A CA 1
ATOM 668 C C . ARG A 1 84 ? -3.706 -13.321 13.747 1.00 74.19 84 ARG A C 1
ATOM 670 O O . ARG A 1 84 ? -2.985 -14.215 13.311 1.00 74.19 84 ARG A O 1
ATOM 677 N N . ALA A 1 85 ? -4.651 -12.760 12.998 1.00 77.50 85 ALA A N 1
ATOM 678 C CA . ALA A 1 85 ? -4.822 -13.089 11.588 1.00 77.50 85 ALA A CA 1
ATOM 679 C C . ALA A 1 85 ? -3.897 -12.243 10.690 1.00 77.50 85 ALA A C 1
ATOM 681 O O . ALA A 1 85 ? -3.952 -11.019 10.725 1.00 77.50 85 ALA A O 1
ATOM 682 N N . ASP A 1 86 ? -3.147 -12.888 9.791 1.00 75.19 86 ASP A N 1
ATOM 683 C CA . ASP A 1 86 ? -2.284 -12.209 8.797 1.00 75.19 86 ASP A CA 1
ATOM 684 C C . ASP A 1 86 ? -3.060 -11.636 7.592 1.00 75.19 86 ASP A C 1
ATOM 686 O O . ASP A 1 86 ? -2.498 -11.053 6.663 1.00 75.19 86 ASP A O 1
ATOM 690 N N . SER A 1 87 ? -4.380 -11.827 7.576 1.00 80.19 87 SER A N 1
ATOM 691 C CA . SER A 1 87 ? -5.263 -11.422 6.481 1.00 80.19 87 SER A CA 1
ATOM 692 C C . SER A 1 87 ? -6.217 -10.325 6.930 1.00 80.19 87 SER A C 1
ATOM 694 O O . SER A 1 87 ? -6.625 -10.289 8.088 1.00 80.19 87 SER A O 1
ATOM 696 N N . LEU A 1 88 ? -6.626 -9.461 5.997 1.00 81.56 88 LEU A N 1
ATOM 697 C CA . LEU A 1 88 ? -7.652 -8.460 6.272 1.00 81.56 88 LEU A CA 1
ATOM 698 C C . LEU A 1 88 ? -8.979 -9.166 6.577 1.00 81.56 88 LEU A C 1
ATOM 700 O O . LEU A 1 88 ? -9.565 -9.799 5.693 1.00 81.56 88 LEU A O 1
ATOM 704 N N . ARG A 1 89 ? -9.447 -9.043 7.820 1.00 80.88 89 ARG A N 1
ATOM 705 C CA . ARG A 1 89 ? -10.731 -9.578 8.274 1.00 80.88 89 ARG A CA 1
ATOM 706 C C . ARG A 1 89 ? -11.667 -8.454 8.660 1.00 80.88 89 ARG A C 1
ATOM 708 O O . ARG A 1 89 ? -11.243 -7.471 9.258 1.00 80.88 89 ARG A O 1
ATOM 715 N N . LEU A 1 90 ? -12.942 -8.624 8.334 1.00 82.38 90 LEU A N 1
ATOM 716 C CA . LEU A 1 90 ? -13.990 -7.703 8.748 1.00 82.38 90 LEU A CA 1
ATOM 717 C C . LEU A 1 90 ? -14.972 -8.417 9.683 1.00 82.38 90 LEU A C 1
ATOM 719 O O . LEU A 1 90 ? -15.334 -9.570 9.412 1.00 82.38 90 LEU A O 1
ATOM 723 N N . PRO A 1 91 ? -15.431 -7.760 10.763 1.00 80.81 91 PRO A N 1
ATOM 724 C CA . PRO A 1 91 ? -16.513 -8.261 11.592 1.00 80.81 91 PRO A CA 1
ATOM 725 C C . PRO A 1 91 ? -17.780 -8.464 10.767 1.00 80.81 91 PRO A C 1
ATOM 727 O O . PRO A 1 91 ? -18.239 -7.556 10.079 1.00 80.81 91 PRO A O 1
ATOM 730 N N . THR A 1 92 ? -18.364 -9.653 10.848 1.00 81.00 92 THR A N 1
ATOM 731 C CA . THR A 1 92 ? -19.588 -9.999 10.107 1.00 81.00 92 THR A CA 1
ATOM 732 C C . THR A 1 92 ? -20.740 -10.382 11.016 1.00 81.00 92 THR A C 1
ATOM 734 O O . THR A 1 92 ? -21.895 -10.198 10.640 1.00 81.00 92 THR A O 1
ATOM 737 N N . ARG A 1 93 ? -20.463 -10.881 12.226 1.00 82.19 93 ARG A N 1
ATOM 738 C CA . ARG A 1 93 ? -21.493 -11.213 13.212 1.00 82.19 93 ARG A CA 1
ATOM 739 C C . ARG A 1 93 ? -20.983 -10.975 14.625 1.00 82.19 93 ARG A C 1
ATOM 741 O O . ARG A 1 93 ? -19.833 -11.262 14.924 1.00 82.19 93 ARG A O 1
ATOM 748 N N . VAL A 1 94 ? -21.874 -10.505 15.488 1.00 84.31 94 VAL A N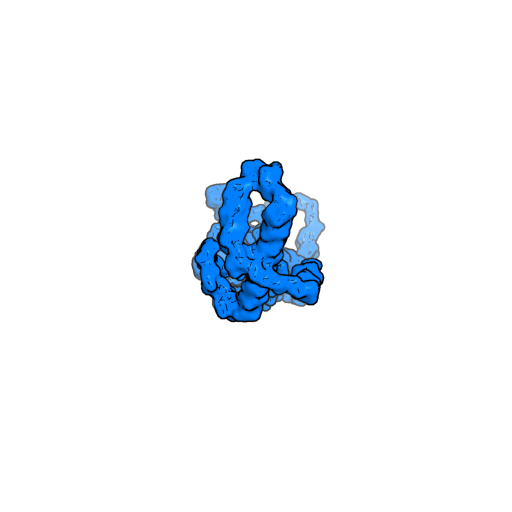 1
ATOM 749 C CA . VAL A 1 94 ? -21.677 -10.410 16.938 1.00 84.31 94 VAL A CA 1
ATOM 750 C C . VAL A 1 94 ? -22.851 -11.123 17.595 1.00 84.31 94 VAL A C 1
ATOM 752 O O . VAL A 1 94 ? -23.991 -10.914 17.169 1.00 84.31 94 VAL A O 1
ATOM 755 N N . ARG A 1 95 ? -22.609 -11.979 18.599 1.00 85.69 95 ARG A N 1
ATOM 756 C CA . ARG A 1 95 ? -23.705 -12.660 19.313 1.00 85.69 95 ARG A CA 1
ATOM 757 C C . ARG A 1 95 ? -24.465 -11.676 20.192 1.00 85.69 95 ARG A C 1
ATOM 759 O O . ARG A 1 95 ? -25.690 -11.608 20.111 1.00 85.69 95 ARG A O 1
ATOM 766 N N . TYR A 1 96 ? -23.747 -10.906 21.003 1.00 83.38 96 TYR A N 1
ATOM 767 C CA . TYR A 1 96 ? -24.323 -9.785 21.733 1.00 83.38 96 TYR A CA 1
ATOM 768 C C . TYR A 1 96 ? -23.296 -8.686 21.990 1.00 83.38 96 TYR A C 1
ATOM 770 O O . TYR A 1 96 ? -22.099 -8.940 22.110 1.00 83.38 96 TYR A O 1
ATOM 778 N N . LEU A 1 97 ? -23.818 -7.470 22.122 1.00 87.81 97 LEU A N 1
ATOM 779 C CA . LEU A 1 97 ? -23.109 -6.296 22.604 1.00 87.81 97 LEU A CA 1
ATOM 780 C C . LEU A 1 97 ? -23.943 -5.697 23.739 1.00 87.81 97 LEU A C 1
ATOM 782 O O . LEU A 1 97 ? -25.118 -5.376 23.546 1.00 87.81 97 LEU A O 1
ATOM 786 N N . ARG A 1 98 ? -23.357 -5.590 24.929 1.00 88.19 98 ARG A N 1
ATOM 787 C CA . ARG A 1 98 ? -23.968 -4.974 26.110 1.00 88.19 98 ARG A CA 1
ATOM 788 C C . ARG A 1 98 ? -23.234 -3.690 26.432 1.00 88.19 98 ARG A C 1
ATOM 790 O O . ARG A 1 98 ? -22.009 -3.660 26.403 1.00 88.19 98 ARG A O 1
ATOM 797 N N . ILE A 1 99 ? -24.000 -2.650 26.732 1.00 90.56 99 ILE A N 1
ATOM 798 C CA . ILE A 1 99 ? -23.479 -1.330 27.068 1.00 90.56 99 ILE A CA 1
ATOM 799 C C . ILE A 1 99 ? -24.187 -0.872 28.336 1.00 90.56 99 ILE A C 1
ATOM 801 O O . ILE A 1 99 ? -25.405 -0.697 28.346 1.00 90.56 99 ILE A O 1
ATOM 805 N N . ASP A 1 100 ? -23.408 -0.684 29.392 1.00 90.12 100 ASP A N 1
ATOM 806 C CA . ASP A 1 100 ? -23.816 -0.041 30.632 1.00 90.12 100 ASP A CA 1
ATOM 807 C C . ASP A 1 100 ? -23.092 1.313 30.727 1.00 90.12 100 ASP A C 1
ATOM 809 O O . ASP A 1 100 ? -21.910 1.360 31.080 1.00 90.12 100 ASP A O 1
ATOM 813 N N . PRO A 1 101 ? -23.753 2.425 30.360 1.00 88.00 101 PRO A N 1
ATOM 814 C CA . PRO A 1 101 ? -23.105 3.731 30.308 1.00 88.00 101 PRO A CA 1
ATOM 815 C C . PRO A 1 101 ? -22.700 4.243 31.694 1.00 88.00 101 PRO A C 1
ATOM 817 O O . PRO A 1 101 ? -21.738 4.998 31.794 1.00 88.00 101 PRO A O 1
ATOM 820 N N . ILE A 1 102 ? -23.400 3.826 32.755 1.00 89.75 102 ILE A N 1
ATOM 821 C CA . ILE A 1 102 ? -23.099 4.248 34.127 1.00 89.75 102 ILE A CA 1
ATOM 822 C C . ILE A 1 102 ? -21.785 3.601 34.554 1.00 89.75 102 ILE A C 1
ATOM 824 O O . ILE A 1 102 ? -20.823 4.304 34.859 1.00 89.75 102 ILE A O 1
ATOM 828 N N . LYS A 1 103 ? -21.695 2.270 34.438 1.00 89.94 103 LYS A N 1
ATOM 829 C CA . LYS A 1 103 ? -20.445 1.551 34.717 1.00 89.94 103 LYS A CA 1
ATOM 830 C C . LYS A 1 103 ? -19.313 1.991 33.808 1.00 89.94 103 LYS A C 1
ATOM 832 O O . LYS A 1 103 ? -18.165 2.009 34.228 1.00 89.94 103 LYS A O 1
ATOM 837 N N . HIS A 1 104 ? -19.606 2.331 32.557 1.00 91.12 104 HIS A N 1
ATOM 838 C CA . HIS A 1 104 ? -18.577 2.786 31.635 1.00 91.12 104 HIS A CA 1
ATOM 839 C C . HIS A 1 104 ? -17.881 4.053 32.131 1.00 91.12 104 HIS A C 1
ATOM 841 O O . HIS A 1 104 ? -16.655 4.081 32.142 1.00 91.12 104 HIS A O 1
ATOM 847 N N . LEU A 1 105 ? -18.640 5.045 32.605 1.00 90.25 105 LEU A N 1
ATOM 848 C CA . LEU A 1 105 ? -18.079 6.279 33.158 1.00 90.25 105 LEU A CA 1
ATOM 849 C C . LEU A 1 105 ? -17.288 6.038 34.452 1.00 90.25 105 LEU A C 1
ATOM 851 O O . LEU A 1 105 ? -16.268 6.685 34.656 1.00 90.25 105 LEU A O 1
ATOM 855 N N . GLU A 1 106 ? -17.699 5.076 35.282 1.00 92.25 106 GLU A N 1
ATOM 856 C CA . GLU A 1 106 ? -16.955 4.681 36.492 1.00 92.25 106 GLU A CA 1
ATOM 857 C C . GLU A 1 106 ? -15.575 4.075 36.182 1.00 92.25 106 GLU A C 1
ATOM 859 O O . GLU A 1 106 ? -14.668 4.148 37.007 1.00 92.25 106 GLU A O 1
ATOM 864 N N . HIS A 1 107 ? -15.404 3.484 34.996 1.00 91.88 107 HIS A N 1
ATOM 865 C CA . HIS A 1 107 ? -14.151 2.854 34.567 1.00 91.88 107 HIS A CA 1
ATOM 866 C C . HIS A 1 107 ? -13.248 3.784 33.742 1.00 91.88 107 HIS A C 1
ATOM 868 O O . HIS A 1 107 ? -12.167 3.360 33.321 1.00 91.88 107 HIS A O 1
ATOM 874 N N . VAL A 1 108 ? -13.664 5.031 33.497 1.00 92.50 108 VAL A N 1
ATOM 875 C CA . VAL A 1 108 ? -12.821 6.028 32.829 1.00 92.50 108 VAL A CA 1
ATOM 876 C C . VAL A 1 108 ? -11.684 6.423 33.766 1.00 92.50 108 VAL A C 1
ATOM 878 O O . VAL A 1 108 ? -11.906 6.940 34.858 1.00 92.50 108 VAL A O 1
ATOM 881 N N . GLN A 1 109 ? -10.452 6.198 33.322 1.00 91.44 109 GLN A N 1
ATOM 882 C CA . GLN A 1 109 ? -9.244 6.631 34.012 1.00 91.44 109 GLN A CA 1
ATOM 883 C C . GLN A 1 109 ? -8.705 7.884 33.334 1.00 91.44 109 GLN A C 1
ATOM 885 O O . GLN A 1 109 ? -8.520 7.902 32.119 1.00 91.44 109 GLN A O 1
ATOM 890 N N . GLU A 1 110 ? -8.400 8.916 34.109 1.00 91.06 110 GLU A N 1
ATOM 891 C CA . GLU A 1 110 ? -7.705 10.095 33.601 1.00 91.06 110 GLU A CA 1
ATOM 892 C C . GLU A 1 110 ? -6.195 9.941 33.820 1.00 91.06 110 GLU A C 1
ATOM 894 O O . GLU A 1 110 ? -5.734 9.699 34.937 1.00 91.06 110 GLU A O 1
ATOM 899 N N . ARG A 1 111 ? -5.414 10.036 32.741 1.00 84.94 111 ARG A N 1
ATOM 900 C CA . ARG A 1 111 ? -3.948 9.983 32.757 1.00 84.94 111 ARG A CA 1
ATOM 901 C C . ARG A 1 111 ? -3.402 11.135 31.931 1.00 84.94 111 ARG A C 1
ATOM 903 O O . ARG A 1 111 ? -3.669 11.195 30.738 1.00 84.94 111 ARG A O 1
ATOM 910 N N . ASP A 1 112 ? -2.659 12.043 32.556 1.00 82.38 112 ASP A N 1
ATOM 911 C CA . ASP A 1 112 ? -2.023 13.187 31.882 1.00 82.38 112 ASP A CA 1
ATOM 912 C C . ASP A 1 112 ? -3.004 14.037 31.038 1.00 82.38 112 ASP A C 1
ATOM 914 O O . ASP A 1 112 ? -2.675 14.494 29.946 1.00 82.38 112 ASP A O 1
ATOM 918 N N . GLY A 1 113 ? -4.241 14.218 31.526 1.00 84.94 113 GLY A N 1
ATOM 919 C CA . GLY A 1 113 ? -5.311 14.940 30.816 1.00 84.94 113 GLY A CA 1
ATOM 920 C C . GLY A 1 113 ? -5.991 14.141 29.696 1.00 84.94 113 GLY A C 1
ATOM 921 O O . GLY A 1 113 ? -6.761 14.697 28.913 1.00 84.94 113 GLY A O 1
ATOM 922 N N . ILE A 1 114 ? -5.715 12.839 29.603 1.00 88.81 114 ILE A N 1
ATOM 923 C CA . ILE A 1 114 ? -6.299 11.918 28.629 1.00 88.81 114 ILE A CA 1
ATOM 924 C C . ILE A 1 114 ? -7.207 10.929 29.358 1.00 88.81 114 ILE A C 1
ATOM 926 O O . ILE A 1 114 ? -6.777 10.229 30.273 1.00 88.81 114 ILE A O 1
ATOM 930 N N . GLN A 1 115 ? -8.453 10.817 28.905 1.00 92.25 115 GLN A N 1
ATOM 931 C CA . GLN A 1 115 ? -9.380 9.794 29.375 1.00 92.25 115 GLN A CA 1
ATOM 932 C C . GLN A 1 115 ? -9.140 8.479 28.628 1.00 92.25 115 GLN A C 1
ATOM 934 O O . GLN A 1 115 ? -9.204 8.422 27.397 1.00 92.25 115 GLN A O 1
ATOM 939 N N . VAL A 1 116 ? -8.854 7.417 29.377 1.00 93.12 116 VAL A N 1
ATOM 940 C CA . VAL A 1 116 ? -8.594 6.074 28.858 1.00 93.12 116 VAL A CA 1
ATOM 941 C C . VAL A 1 116 ? -9.401 5.024 29.609 1.00 93.12 116 VAL A C 1
ATOM 943 O O . VAL A 1 116 ? -9.748 5.195 30.775 1.00 93.12 116 VAL A O 1
ATOM 946 N N . ILE A 1 117 ? -9.686 3.914 28.941 1.00 94.44 117 ILE A N 1
ATOM 947 C CA . ILE A 1 117 ? -10.410 2.778 29.509 1.00 94.44 117 ILE A CA 1
ATOM 948 C C . ILE A 1 117 ? -9.611 1.512 29.241 1.00 94.44 117 ILE A C 1
ATOM 950 O O . ILE A 1 117 ? -9.167 1.275 28.116 1.00 94.44 117 ILE A O 1
ATOM 954 N N . GLU A 1 118 ? -9.444 0.694 30.278 1.00 93.06 118 GLU A N 1
ATOM 955 C CA . GLU A 1 118 ? -8.781 -0.598 30.152 1.00 93.06 118 GLU A CA 1
ATOM 956 C C . GLU A 1 118 ? -9.635 -1.574 29.342 1.00 93.06 118 GLU A C 1
ATOM 958 O O . GLU A 1 118 ? -10.842 -1.718 29.549 1.00 93.06 118 GLU A O 1
ATOM 963 N N . LEU A 1 119 ? -8.966 -2.247 28.415 1.00 92.25 119 LEU A N 1
ATOM 964 C CA . LEU A 1 119 ? -9.510 -3.252 27.526 1.00 92.25 119 LEU A CA 1
ATOM 965 C C . LEU A 1 119 ? -8.954 -4.621 27.905 1.00 92.25 119 LEU A C 1
ATOM 967 O O . LEU A 1 119 ? -7.741 -4.791 28.072 1.00 92.25 119 LEU A O 1
ATOM 971 N N . ARG A 1 120 ? -9.833 -5.619 27.887 1.00 92.56 120 ARG A N 1
ATOM 972 C CA . ARG A 1 120 ? -9.467 -7.028 27.928 1.00 92.56 120 ARG A CA 1
ATOM 973 C C . ARG A 1 120 ? -10.166 -7.795 26.813 1.00 92.56 120 ARG A C 1
ATOM 975 O O . ARG A 1 120 ? -11.391 -7.802 26.732 1.00 92.56 120 ARG A O 1
ATOM 982 N N . ASN A 1 121 ? -9.375 -8.495 26.014 1.00 90.12 121 ASN A N 1
ATOM 983 C CA . ASN A 1 121 ? -9.853 -9.443 25.021 1.00 90.12 121 ASN A CA 1
ATOM 984 C C . ASN A 1 121 ? -9.738 -10.861 25.581 1.00 90.12 121 ASN A C 1
ATOM 986 O O . ASN A 1 121 ? -8.744 -11.220 26.215 1.00 90.12 121 ASN A O 1
ATOM 990 N N . ASP A 1 122 ? -10.771 -11.659 25.350 1.00 88.25 122 ASP A N 1
ATOM 991 C CA . ASP A 1 122 ? -10.806 -13.072 25.687 1.00 88.25 122 ASP A CA 1
ATOM 992 C C . ASP A 1 122 ? -10.882 -13.892 24.399 1.00 88.25 122 ASP A C 1
ATOM 994 O O . ASP A 1 122 ? -11.913 -13.967 23.728 1.00 88.25 122 ASP A O 1
ATOM 998 N N . ILE A 1 123 ? -9.755 -14.510 24.056 1.00 82.19 123 ILE A N 1
ATOM 999 C CA . ILE A 1 123 ? -9.608 -15.314 22.842 1.00 82.19 123 ILE A CA 1
ATOM 1000 C C . ILE A 1 123 ? -10.513 -16.553 22.910 1.00 82.19 123 ILE A C 1
ATOM 1002 O O . ILE A 1 123 ? -11.082 -16.948 21.893 1.00 82.19 123 ILE A O 1
ATOM 1006 N N . ALA A 1 124 ? -10.707 -17.136 24.100 1.00 82.56 124 ALA A N 1
ATOM 1007 C CA . ALA A 1 124 ? -11.477 -18.369 24.267 1.00 82.56 124 ALA A CA 1
ATOM 1008 C C . ALA A 1 124 ? -12.971 -18.178 23.964 1.00 82.56 124 ALA A C 1
ATOM 1010 O O . ALA A 1 124 ? -13.618 -19.088 23.450 1.00 82.56 124 ALA A O 1
ATOM 1011 N N . THR A 1 125 ? -13.511 -16.992 24.254 1.00 81.00 125 THR A N 1
ATOM 1012 C CA . THR A 1 125 ? -14.909 -16.627 23.973 1.00 81.00 125 THR A CA 1
ATOM 1013 C C . THR A 1 125 ? -15.063 -15.738 22.737 1.00 81.00 125 THR A C 1
ATOM 1015 O O . THR A 1 125 ? -16.178 -15.332 22.400 1.00 81.00 125 THR A O 1
ATOM 1018 N N . SER A 1 126 ? -13.953 -15.424 22.052 1.00 82.38 126 SER A N 1
ATOM 1019 C CA . SER A 1 126 ? -13.898 -14.415 20.982 1.00 82.38 126 SER A CA 1
ATOM 1020 C C . SER A 1 126 ? -14.614 -13.119 21.395 1.00 82.38 126 SER A C 1
ATOM 1022 O O . SER A 1 126 ? -15.391 -12.538 20.631 1.00 82.38 126 SER A O 1
ATOM 1024 N N . GLY A 1 127 ? -14.411 -12.728 22.654 1.00 88.44 127 GLY A N 1
ATOM 1025 C CA . GLY A 1 127 ? -15.081 -11.615 23.308 1.00 88.44 127 GLY A CA 1
ATOM 1026 C C . GLY A 1 127 ? -14.113 -10.498 23.676 1.00 88.44 127 GLY A C 1
ATOM 1027 O O . GLY A 1 127 ? -12.901 -10.695 23.775 1.00 88.44 127 GLY A O 1
ATOM 1028 N N . CYS A 1 128 ? -14.655 -9.307 23.897 1.00 91.19 128 CYS A N 1
ATOM 1029 C CA . CYS A 1 128 ? -13.898 -8.159 24.370 1.00 91.19 128 CYS A CA 1
ATOM 1030 C C . CYS A 1 128 ? -14.711 -7.335 25.367 1.00 91.19 128 CYS A C 1
ATOM 1032 O O . CYS A 1 128 ? -15.931 -7.200 25.254 1.00 91.19 128 CYS A O 1
ATOM 1034 N N . VAL A 1 129 ? -14.024 -6.805 26.376 1.00 93.00 129 VAL A N 1
ATOM 1035 C CA . VAL A 1 129 ? -14.615 -6.020 27.460 1.00 93.00 129 VAL A CA 1
ATOM 1036 C C . VAL A 1 129 ? -13.794 -4.761 27.670 1.00 93.00 129 VAL A C 1
ATOM 1038 O O . VAL A 1 129 ? -12.575 -4.836 27.818 1.00 93.00 129 VAL A O 1
ATOM 1041 N N . ALA A 1 130 ? -14.464 -3.613 27.711 1.00 93.88 130 ALA A N 1
ATOM 1042 C CA . ALA A 1 130 ? -13.840 -2.339 28.043 1.00 93.88 130 ALA A CA 1
ATOM 1043 C C . ALA A 1 130 ? -14.827 -1.428 28.786 1.00 93.88 130 ALA A C 1
ATOM 1045 O O . ALA A 1 130 ? -15.862 -1.015 28.250 1.00 93.88 130 ALA A O 1
ATOM 1046 N N . GLY A 1 131 ? -14.508 -1.123 30.046 1.00 92.81 131 GLY A N 1
ATOM 1047 C CA . GLY A 1 131 ? -15.393 -0.388 30.950 1.00 92.81 131 GLY A CA 1
ATOM 1048 C C . GLY A 1 131 ? -16.761 -1.064 31.080 1.00 92.81 131 GLY A C 1
ATOM 1049 O O . GLY A 1 131 ? -16.856 -2.232 31.441 1.00 92.81 131 GLY A O 1
ATOM 1050 N N . GLY A 1 132 ? -17.831 -0.339 30.748 1.00 90.38 132 GLY A N 1
ATOM 1051 C CA . GLY A 1 132 ? -19.205 -0.854 30.755 1.00 90.38 132 GLY A CA 1
ATOM 1052 C C . GLY A 1 132 ? -19.639 -1.553 29.463 1.00 90.38 132 GLY A C 1
ATOM 1053 O O . GLY A 1 132 ? -20.827 -1.828 29.303 1.00 90.38 132 GLY A O 1
ATOM 1054 N N . VAL A 1 133 ? -18.722 -1.800 28.521 1.00 93.00 133 VAL A N 1
ATOM 1055 C CA . VAL A 1 133 ? -19.027 -2.478 27.256 1.00 93.00 133 VAL A CA 1
ATOM 1056 C C . VAL A 1 133 ? -18.520 -3.911 27.281 1.00 93.00 133 VAL A C 1
ATOM 1058 O O . VAL A 1 133 ? -17.350 -4.155 27.563 1.00 93.00 133 VAL A O 1
ATOM 1061 N N . GLU A 1 134 ? -19.395 -4.845 26.926 1.00 91.56 134 GLU A N 1
ATOM 1062 C CA . GLU A 1 134 ? -19.093 -6.267 26.772 1.00 91.56 134 GLU A CA 1
ATOM 1063 C C . GLU A 1 134 ? -19.576 -6.737 25.393 1.00 91.56 134 GLU A C 1
ATOM 1065 O O . GLU A 1 134 ? -20.758 -6.620 25.059 1.00 91.56 134 GLU A O 1
ATOM 1070 N N . CYS A 1 135 ? -18.669 -7.293 24.598 1.00 90.44 135 CYS A N 1
ATOM 1071 C CA . CYS A 1 135 ? -18.947 -7.918 23.311 1.00 90.44 135 CYS A CA 1
ATOM 1072 C C . CYS A 1 135 ? -18.550 -9.393 23.372 1.00 90.44 135 CYS A C 1
ATOM 1074 O O . CYS A 1 135 ? -17.487 -9.731 23.889 1.00 90.44 135 CYS A O 1
ATOM 1076 N N . CYS A 1 136 ? -19.387 -10.269 22.821 1.00 88.19 136 CYS A N 1
ATOM 1077 C CA . CYS A 1 136 ? -19.157 -11.711 22.846 1.00 88.19 136 CYS A CA 1
ATOM 1078 C C . CYS A 1 136 ? -19.401 -12.346 21.474 1.00 88.19 136 CYS A C 1
ATOM 1080 O O . CYS A 1 136 ? -20.309 -11.936 20.736 1.00 88.19 136 CYS A O 1
ATOM 1082 N N . ASP A 1 137 ? -18.577 -13.347 21.156 1.00 85.38 137 ASP A N 1
ATOM 1083 C CA . ASP A 1 137 ? -18.516 -14.066 19.884 1.00 85.38 137 ASP A CA 1
ATOM 1084 C C . ASP A 1 137 ? -18.488 -13.140 18.659 1.00 85.38 137 ASP A C 1
ATOM 1086 O O . ASP A 1 137 ? -19.397 -13.143 17.815 1.00 85.38 137 ASP A O 1
ATOM 1090 N N . LEU A 1 138 ? -17.424 -12.346 18.553 1.00 85.44 138 LEU A N 1
ATOM 1091 C CA . LEU A 1 138 ? -17.113 -11.595 17.344 1.00 85.44 138 LEU A CA 1
ATOM 1092 C C . LEU A 1 1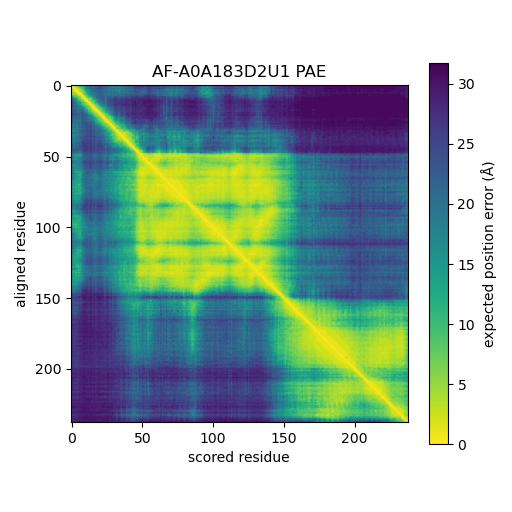38 ? -16.659 -12.566 16.246 1.00 85.44 138 LEU A C 1
ATOM 1094 O O . LEU A 1 138 ? -15.587 -13.156 16.317 1.00 85.44 138 LEU A O 1
ATOM 1098 N N . THR A 1 139 ? -17.480 -12.741 15.214 1.00 85.50 139 THR A N 1
ATOM 1099 C CA . THR A 1 139 ? -17.136 -13.541 14.034 1.00 85.50 139 THR A CA 1
ATOM 1100 C C . THR A 1 139 ? -16.615 -12.624 12.936 1.00 85.50 139 THR A C 1
ATOM 1102 O O . THR A 1 139 ? -17.352 -11.763 12.440 1.00 85.50 139 THR A O 1
ATOM 1105 N N . ALA A 1 140 ? -15.368 -12.832 12.521 1.00 85.31 140 ALA A N 1
ATOM 1106 C CA . ALA A 1 140 ? -14.743 -12.091 11.436 1.00 85.31 140 ALA A CA 1
ATOM 1107 C C . ALA A 1 140 ? -14.489 -12.992 10.220 1.00 85.31 140 ALA A C 1
ATOM 110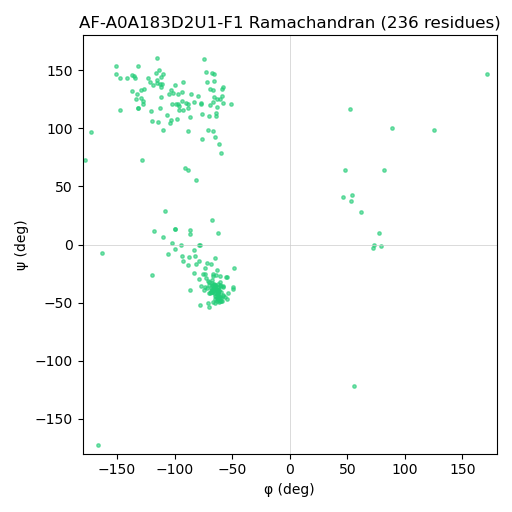9 O O . ALA A 1 140 ? -14.172 -14.174 10.352 1.00 85.31 140 ALA A O 1
ATOM 1110 N N . HIS A 1 141 ? -14.631 -12.433 9.020 1.00 85.44 141 HIS A N 1
ATOM 1111 C CA . HIS A 1 141 ? -14.357 -13.145 7.773 1.00 85.44 141 HIS A CA 1
ATOM 1112 C C . HIS A 1 141 ? -13.281 -12.423 6.971 1.00 85.44 141 HIS A C 1
ATOM 1114 O O . HIS A 1 141 ? -13.263 -11.193 6.906 1.00 85.44 141 HIS A O 1
ATOM 1120 N N . THR A 1 142 ? -12.382 -13.198 6.364 1.00 84.12 142 THR A N 1
ATOM 1121 C CA . THR A 1 142 ? -11.352 -12.668 5.469 1.00 84.12 142 THR A CA 1
ATOM 1122 C C . THR A 1 142 ? -12.000 -12.098 4.217 1.00 84.12 142 THR A C 1
ATOM 1124 O O . THR A 1 142 ? -12.848 -12.736 3.593 1.00 84.12 142 THR A O 1
ATOM 1127 N N . VAL A 1 143 ? -11.578 -10.895 3.841 1.00 83.69 143 VAL A N 1
ATOM 1128 C CA . VAL A 1 143 ? -12.085 -10.195 2.662 1.00 83.69 143 VAL A CA 1
ATOM 1129 C C . VAL A 1 143 ? -10.982 -10.089 1.622 1.00 83.69 143 VAL A C 1
ATOM 1131 O O . VAL A 1 143 ? -9.827 -9.801 1.940 1.00 83.69 143 VAL A O 1
ATOM 1134 N N . ALA A 1 144 ? -11.343 -10.321 0.360 1.00 79.94 144 ALA A N 1
ATOM 1135 C CA . ALA A 1 144 ? -10.425 -10.138 -0.753 1.00 79.94 144 ALA A CA 1
ATOM 1136 C C . ALA A 1 144 ? -9.962 -8.676 -0.809 1.00 79.94 144 ALA A C 1
ATOM 1138 O O . ALA A 1 144 ? -10.772 -7.746 -0.878 1.00 79.94 144 ALA A O 1
ATOM 1139 N N . ARG A 1 145 ? -8.643 -8.466 -0.797 1.00 71.38 145 ARG A N 1
ATOM 1140 C CA . ARG A 1 145 ? -8.066 -7.137 -0.986 1.00 71.38 145 ARG A CA 1
ATOM 1141 C C . ARG A 1 145 ? -8.365 -6.692 -2.414 1.00 71.38 145 ARG A C 1
ATOM 1143 O O . ARG A 1 145 ? -7.983 -7.371 -3.364 1.00 71.38 145 ARG A O 1
ATOM 1150 N N . ARG A 1 146 ? -9.027 -5.544 -2.573 1.00 75.25 146 ARG A N 1
ATOM 1151 C CA . ARG A 1 146 ? -9.170 -4.921 -3.893 1.00 75.25 146 ARG A CA 1
ATOM 1152 C C . ARG A 1 146 ? -7.771 -4.561 -4.383 1.00 75.25 146 ARG A C 1
ATOM 1154 O O . ARG A 1 146 ? -7.086 -3.779 -3.726 1.00 75.25 146 ARG A O 1
ATOM 1161 N N . LEU A 1 147 ? -7.347 -5.148 -5.500 1.00 69.12 147 LEU A N 1
ATOM 1162 C CA . LEU A 1 147 ? -6.113 -4.753 -6.165 1.00 69.12 147 LEU A CA 1
ATOM 1163 C C . LEU A 1 147 ? -6.338 -3.334 -6.691 1.00 69.12 147 LEU A C 1
ATOM 1165 O O . LEU A 1 147 ? -7.007 -3.136 -7.703 1.00 69.12 147 LEU A O 1
ATOM 1169 N N . GLN A 1 148 ? -5.878 -2.334 -5.944 1.00 69.62 148 GLN A N 1
ATOM 1170 C CA . GLN A 1 148 ? -5.867 -0.976 -6.459 1.00 69.62 148 GLN A CA 1
ATOM 1171 C C . GLN A 1 148 ? -4.875 -0.961 -7.617 1.00 69.62 148 GLN A C 1
ATOM 1173 O O . GLN A 1 148 ? -3.725 -1.354 -7.446 1.00 69.62 148 GLN A O 1
ATOM 1178 N N . SER A 1 149 ? -5.301 -0.483 -8.784 1.00 66.06 149 SER A N 1
ATOM 1179 C CA . SER A 1 149 ? -4.442 -0.236 -9.951 1.00 66.06 149 SER A CA 1
ATOM 1180 C C . SER A 1 149 ? -3.441 0.911 -9.719 1.00 66.06 149 SER A C 1
ATOM 1182 O O . SER A 1 149 ? -2.961 1.531 -10.665 1.00 66.06 149 SER A O 1
ATOM 1184 N N . ALA A 1 150 ? -3.161 1.239 -8.456 1.00 61.53 150 ALA A N 1
ATOM 1185 C CA . ALA A 1 150 ? -2.243 2.277 -8.043 1.00 61.53 150 ALA A CA 1
ATOM 1186 C C . ALA A 1 150 ? -0.808 1.771 -8.226 1.00 61.53 150 ALA A C 1
ATOM 1188 O O . ALA A 1 150 ? -0.225 1.165 -7.333 1.00 61.53 150 ALA A O 1
ATOM 1189 N N . GLY A 1 151 ? -0.274 2.050 -9.414 1.00 63.94 151 GLY A N 1
ATOM 1190 C CA . GLY A 1 151 ? 1.148 1.995 -9.727 1.00 63.94 151 GLY A CA 1
ATOM 1191 C C . GLY A 1 151 ? 1.612 0.629 -10.207 1.00 63.94 151 GLY A C 1
ATOM 1192 O O . GLY A 1 151 ? 1.895 -0.262 -9.411 1.00 63.94 151 GLY A O 1
ATOM 1193 N N . GLN A 1 152 ? 1.767 0.486 -11.523 1.00 73.88 152 GLN A N 1
ATOM 1194 C CA . GLN A 1 152 ? 2.665 -0.523 -12.076 1.00 73.88 152 GLN A CA 1
ATOM 1195 C C . GLN A 1 152 ? 4.029 -0.369 -11.386 1.00 73.88 152 GLN A C 1
ATOM 1197 O O . GLN A 1 152 ? 4.634 0.701 -11.444 1.00 73.88 152 GLN A O 1
ATOM 1202 N N . ILE A 1 153 ? 4.500 -1.420 -10.716 1.00 79.62 153 ILE A N 1
ATOM 1203 C CA . ILE A 1 153 ? 5.863 -1.446 -10.185 1.00 79.62 153 ILE A CA 1
ATOM 1204 C C . ILE A 1 153 ? 6.787 -1.723 -11.369 1.00 79.62 153 ILE A C 1
ATOM 1206 O O . ILE A 1 153 ? 6.645 -2.743 -12.050 1.00 79.62 153 ILE A O 1
ATOM 1210 N N . TYR A 1 154 ? 7.713 -0.805 -11.624 1.00 83.50 154 TYR A N 1
ATOM 1211 C CA . TYR A 1 154 ? 8.762 -0.989 -12.617 1.00 83.50 154 TYR A CA 1
ATOM 1212 C C . TYR A 1 154 ? 10.007 -1.539 -11.932 1.00 83.50 154 TYR A C 1
ATOM 1214 O O . TYR A 1 154 ? 10.446 -1.024 -10.904 1.00 83.50 154 TYR A O 1
ATOM 1222 N N . TYR A 1 155 ? 10.566 -2.598 -12.509 1.00 88.50 155 TYR A N 1
ATOM 1223 C CA . TYR A 1 155 ? 11.853 -3.141 -12.102 1.00 88.50 155 TYR A CA 1
ATOM 1224 C C . TYR A 1 155 ? 12.878 -2.775 -13.167 1.00 88.50 155 TYR A C 1
ATOM 1226 O O . TYR A 1 155 ? 12.826 -3.288 -14.283 1.00 88.50 155 TYR A O 1
ATOM 1234 N N . GLU A 1 156 ? 13.813 -1.902 -12.814 1.00 89.81 156 GLU A N 1
ATOM 1235 C CA . GLU A 1 156 ? 14.938 -1.543 -13.672 1.00 89.81 156 GLU A CA 1
ATOM 1236 C C . GLU A 1 156 ? 16.197 -2.254 -13.180 1.00 89.81 156 GLU A C 1
ATOM 1238 O O . GLU A 1 156 ? 16.504 -2.267 -11.986 1.00 89.81 156 GLU A O 1
ATOM 1243 N N . LYS A 1 157 ? 16.933 -2.872 -14.106 1.00 91.81 157 LYS A N 1
ATOM 1244 C CA . LYS A 1 157 ? 18.247 -3.447 -13.817 1.00 91.81 157 LYS A CA 1
ATOM 1245 C C . LYS A 1 157 ? 19.317 -2.470 -14.275 1.00 91.81 157 LYS A C 1
ATOM 1247 O O . LYS A 1 157 ? 19.387 -2.136 -15.454 1.00 91.81 157 LYS A O 1
ATOM 1252 N N . ILE A 1 158 ? 20.158 -2.044 -13.342 1.00 91.75 158 ILE A N 1
ATOM 1253 C CA . ILE A 1 158 ? 21.276 -1.147 -13.623 1.00 91.75 158 ILE A CA 1
ATOM 1254 C C . ILE A 1 158 ? 22.498 -2.003 -13.955 1.00 91.75 158 ILE A C 1
ATOM 1256 O O . ILE A 1 158 ? 22.937 -2.813 -13.140 1.00 91.75 158 ILE A O 1
ATOM 1260 N N . TYR A 1 159 ? 23.050 -1.803 -15.148 1.00 86.00 159 TYR A N 1
ATOM 1261 C CA . TYR A 1 159 ? 24.287 -2.434 -15.596 1.00 86.00 159 TYR A CA 1
ATOM 1262 C C . TYR A 1 159 ? 25.359 -1.372 -15.827 1.00 86.00 159 TYR A C 1
ATOM 1264 O O . TYR A 1 159 ? 25.065 -0.246 -16.230 1.00 86.00 159 TYR A O 1
ATOM 1272 N N . PHE A 1 160 ? 26.619 -1.732 -15.586 1.00 89.12 160 PHE A N 1
ATOM 1273 C CA . PHE A 1 160 ? 27.739 -0.904 -16.013 1.00 89.12 160 PHE A CA 1
ATOM 1274 C C . PHE A 1 160 ? 27.953 -1.079 -17.520 1.00 89.12 160 PHE A C 1
ATOM 1276 O O . PHE A 1 160 ? 28.378 -2.145 -17.968 1.00 89.12 160 PHE A O 1
ATOM 1283 N N . THR A 1 161 ? 27.696 -0.021 -18.287 1.00 85.06 161 THR A N 1
ATOM 1284 C CA . THR A 1 161 ? 27.934 0.011 -19.735 1.00 85.06 161 THR A CA 1
ATOM 1285 C C . THR A 1 161 ? 29.214 0.786 -20.025 1.00 85.06 161 THR A C 1
ATOM 1287 O O . THR A 1 161 ? 29.340 1.960 -19.674 1.00 85.06 161 THR A O 1
ATOM 1290 N N . LYS A 1 162 ? 30.185 0.136 -20.673 1.00 89.31 162 LYS A N 1
ATOM 1291 C CA . LYS A 1 162 ? 31.439 0.786 -21.079 1.00 89.31 162 LYS A CA 1
ATOM 1292 C C . LYS A 1 162 ? 31.156 1.848 -22.142 1.00 89.31 162 LYS A C 1
ATOM 1294 O O . LYS A 1 162 ? 30.394 1.606 -23.069 1.00 89.31 162 LYS A O 1
ATOM 1299 N N . HIS A 1 163 ? 31.845 2.987 -22.060 1.00 84.06 163 HIS A N 1
ATOM 1300 C CA . HIS A 1 163 ? 31.731 4.048 -23.069 1.00 84.06 163 HIS A CA 1
ATOM 1301 C C . HIS A 1 163 ? 32.188 3.588 -24.468 1.00 84.06 163 HIS A C 1
ATOM 1303 O O . HIS A 1 163 ? 31.596 3.960 -25.476 1.00 84.06 163 HIS A O 1
ATOM 1309 N N . PHE A 1 164 ? 33.239 2.764 -24.539 1.00 85.25 164 PHE A N 1
ATOM 1310 C CA . PHE A 1 164 ? 33.687 2.123 -25.775 1.00 85.25 164 PHE A CA 1
ATOM 1311 C C . PHE A 1 164 ? 33.628 0.612 -25.603 1.00 85.25 164 PHE A C 1
ATOM 1313 O O . PHE A 1 164 ? 34.465 0.029 -24.913 1.00 85.25 164 PHE A O 1
ATOM 1320 N N . ASP A 1 165 ? 32.635 -0.007 -26.233 1.00 84.75 165 ASP A N 1
ATOM 1321 C CA . ASP A 1 165 ? 32.436 -1.448 -26.185 1.00 84.75 165 ASP A CA 1
ATOM 1322 C C . ASP A 1 165 ? 32.483 -2.050 -27.595 1.00 84.75 165 ASP A C 1
ATOM 1324 O O . ASP A 1 165 ? 31.656 -1.745 -28.454 1.00 84.75 165 ASP A O 1
ATOM 1328 N N . SER A 1 166 ? 33.486 -2.892 -27.850 1.00 82.75 166 SER A N 1
ATOM 1329 C CA . SER A 1 166 ? 33.613 -3.643 -29.104 1.00 82.75 166 SER A CA 1
ATOM 1330 C C . SER A 1 166 ? 32.749 -4.910 -29.137 1.00 82.75 166 SER A C 1
ATOM 1332 O O . SER A 1 166 ? 32.510 -5.450 -30.221 1.00 82.75 166 SER A O 1
ATOM 1334 N N . ALA A 1 167 ? 32.287 -5.367 -27.970 1.00 83.44 167 ALA A N 1
ATOM 1335 C CA . ALA A 1 167 ? 31.416 -6.524 -27.756 1.00 83.44 167 ALA A CA 1
ATOM 1336 C C . ALA A 1 167 ? 29.941 -6.112 -27.550 1.00 83.44 167 ALA A C 1
ATOM 1338 O O . ALA A 1 167 ? 29.103 -6.910 -27.129 1.00 83.44 167 ALA A O 1
ATOM 1339 N N . ALA A 1 168 ? 29.602 -4.852 -27.850 1.00 82.81 168 ALA A N 1
ATOM 1340 C CA . ALA A 1 168 ? 28.232 -4.370 -27.746 1.00 82.81 168 ALA A CA 1
ATOM 1341 C C . ALA A 1 168 ? 27.292 -5.208 -28.629 1.00 82.81 168 ALA A C 1
ATOM 1343 O O . ALA A 1 168 ? 27.594 -5.470 -29.799 1.00 82.81 168 ALA A O 1
ATOM 1344 N N . PHE A 1 169 ? 26.132 -5.565 -28.070 1.00 84.75 169 PHE A N 1
ATOM 1345 C CA . PHE A 1 169 ? 25.096 -6.368 -28.729 1.00 84.75 169 PHE A CA 1
ATOM 1346 C C . PHE A 1 169 ? 25.543 -7.786 -29.136 1.00 84.75 169 PHE A C 1
ATOM 1348 O O . PHE A 1 169 ? 24.980 -8.354 -30.067 1.00 84.75 169 PHE A O 1
ATOM 1355 N N . ASP A 1 170 ? 26.512 -8.390 -28.437 1.00 85.25 170 ASP A N 1
ATOM 1356 C CA . ASP A 1 170 ? 26.916 -9.789 -28.673 1.00 85.25 170 ASP A CA 1
ATOM 1357 C C . ASP A 1 170 ? 25.749 -10.784 -28.512 1.00 85.25 170 ASP A C 1
ATOM 1359 O O . ASP A 1 170 ? 25.630 -11.724 -29.295 1.00 85.25 170 ASP A O 1
ATOM 1363 N N . GLU A 1 171 ? 24.842 -10.545 -27.559 1.00 86.56 171 GLU A N 1
ATOM 1364 C CA . GLU A 1 171 ? 23.624 -11.354 -27.364 1.00 86.56 171 GLU A CA 1
ATOM 1365 C C . GLU A 1 171 ? 22.604 -11.197 -28.508 1.00 86.56 171 GLU A C 1
ATOM 1367 O O . GLU A 1 171 ? 21.710 -12.027 -28.670 1.00 86.56 171 GLU A O 1
ATOM 1372 N N . PHE A 1 172 ? 22.743 -10.148 -29.324 1.00 89.81 172 PHE A N 1
ATOM 1373 C CA . PHE A 1 172 ? 21.804 -9.790 -30.382 1.00 89.81 172 PHE A CA 1
ATOM 1374 C C . PHE A 1 172 ? 22.526 -9.603 -31.728 1.00 89.81 172 PHE A C 1
ATOM 1376 O O . PHE A 1 172 ? 22.649 -8.474 -32.223 1.00 89.81 172 PHE A O 1
ATOM 1383 N N . PRO A 1 173 ? 22.975 -10.700 -32.371 1.00 89.25 173 PRO A N 1
ATOM 1384 C CA . PRO A 1 173 ? 23.818 -10.636 -33.567 1.00 89.25 173 PRO A CA 1
ATOM 1385 C C . PRO A 1 173 ? 23.150 -9.894 -34.729 1.00 89.25 173 PRO A C 1
ATOM 1387 O O . PRO A 1 173 ? 23.808 -9.128 -35.426 1.00 89.25 173 PRO A O 1
ATOM 1390 N N . HIS A 1 174 ? 21.831 -10.034 -34.887 1.00 90.25 174 HIS A N 1
ATOM 1391 C CA . HIS A 1 174 ? 21.084 -9.360 -35.948 1.00 90.25 174 HIS A CA 1
ATOM 1392 C C . HIS A 1 174 ? 21.158 -7.827 -35.849 1.00 90.25 174 HIS A C 1
ATOM 1394 O O . HIS A 1 174 ? 21.512 -7.154 -36.818 1.00 90.25 174 HIS A O 1
ATOM 1400 N N . PHE A 1 175 ? 20.889 -7.269 -34.663 1.00 87.69 175 PHE A N 1
ATOM 1401 C CA . PHE A 1 175 ? 20.987 -5.824 -34.434 1.00 87.69 175 PHE A CA 1
ATOM 1402 C C . PHE A 1 175 ? 22.433 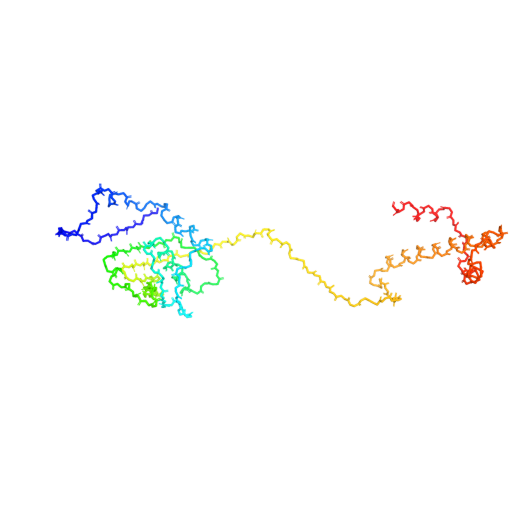-5.338 -34.565 1.00 87.69 175 PHE A C 1
ATOM 1404 O O . PHE A 1 175 ? 22.685 -4.279 -35.143 1.00 87.69 175 PHE A O 1
ATOM 1411 N N . ARG A 1 176 ? 23.400 -6.131 -34.088 1.00 89.31 176 ARG A N 1
ATOM 1412 C CA . ARG A 1 176 ? 24.827 -5.823 -34.225 1.00 89.31 176 ARG A CA 1
ATOM 1413 C C . ARG A 1 176 ? 25.249 -5.708 -35.691 1.00 89.31 176 ARG A C 1
ATOM 1415 O O . ARG A 1 176 ? 25.953 -4.767 -36.056 1.00 89.31 176 ARG A O 1
ATOM 1422 N N . GLU A 1 177 ? 24.834 -6.649 -36.530 1.00 89.81 177 GLU A N 1
ATOM 1423 C CA . GLU A 1 177 ? 25.133 -6.650 -37.964 1.00 89.81 177 GLU A CA 1
ATOM 1424 C C . GLU A 1 177 ? 24.482 -5.468 -38.681 1.00 89.81 177 GLU A C 1
ATOM 1426 O O . GLU A 1 177 ? 25.161 -4.782 -39.445 1.00 89.81 177 GLU A O 1
ATOM 1431 N N . GLN A 1 178 ? 23.212 -5.172 -38.388 1.00 89.12 178 GLN A N 1
ATOM 1432 C CA . GLN A 1 178 ? 22.512 -4.015 -38.953 1.00 89.12 178 GLN A CA 1
ATOM 1433 C C . GLN A 1 178 ? 23.203 -2.693 -38.596 1.00 89.12 178 GLN A C 1
ATOM 1435 O O . GLN A 1 178 ? 23.491 -1.891 -39.484 1.00 89.12 178 GLN A O 1
ATOM 1440 N N . LEU A 1 179 ? 23.544 -2.487 -37.321 1.00 88.81 179 LEU A N 1
ATOM 1441 C CA . LEU A 1 179 ? 24.248 -1.284 -36.870 1.00 88.81 179 LEU A CA 1
ATOM 1442 C C . LEU A 1 179 ? 25.640 -1.165 -37.495 1.00 88.81 179 LEU A C 1
ATOM 1444 O O . LEU A 1 179 ? 26.058 -0.072 -37.879 1.00 88.81 179 LEU A O 1
ATOM 1448 N N . ASN A 1 180 ? 26.364 -2.278 -37.630 1.00 88.69 180 ASN A N 1
ATOM 1449 C CA . ASN A 1 180 ? 27.665 -2.287 -38.294 1.00 88.69 180 ASN A CA 1
ATOM 1450 C C . ASN A 1 180 ? 27.548 -1.988 -39.792 1.00 88.69 180 ASN A C 1
ATOM 1452 O O . ASN A 1 180 ? 28.358 -1.222 -40.316 1.00 88.69 180 ASN A O 1
ATOM 1456 N N . ALA A 1 181 ? 26.545 -2.544 -40.473 1.00 88.69 181 ALA A N 1
ATOM 1457 C CA . ALA A 1 181 ? 26.277 -2.264 -41.878 1.00 88.69 181 ALA A CA 1
ATOM 1458 C C . ALA A 1 181 ? 25.943 -0.779 -42.088 1.00 88.69 181 ALA A C 1
ATOM 1460 O O . ALA A 1 181 ? 26.573 -0.130 -42.923 1.00 88.69 181 ALA A O 1
ATOM 1461 N N . TYR A 1 182 ? 25.060 -0.214 -41.260 1.00 89.12 182 TYR A N 1
ATOM 1462 C CA . TYR A 1 182 ? 24.723 1.209 -41.291 1.00 89.12 182 TYR A CA 1
ATOM 1463 C C . TYR A 1 182 ? 25.938 2.103 -40.998 1.00 89.12 182 TYR A C 1
ATOM 1465 O O . TYR A 1 182 ? 26.228 3.051 -41.728 1.00 89.12 182 TYR A O 1
ATOM 1473 N N . ARG A 1 183 ? 26.737 1.761 -39.980 1.00 88.38 183 ARG A N 1
ATOM 1474 C CA . ARG A 1 183 ? 27.987 2.467 -39.657 1.00 88.38 183 ARG A CA 1
ATOM 1475 C C . ARG A 1 183 ? 28.967 2.464 -40.829 1.00 88.38 183 ARG A C 1
ATOM 1477 O O . ARG A 1 183 ? 29.619 3.476 -41.090 1.00 88.38 183 ARG A O 1
ATOM 1484 N N . ASN A 1 184 ? 29.121 1.324 -41.496 1.00 88.69 184 ASN A N 1
ATOM 1485 C CA . ASN A 1 184 ? 30.019 1.190 -42.639 1.00 88.69 184 ASN A CA 1
ATOM 1486 C C . ASN A 1 184 ? 29.507 1.989 -43.841 1.00 88.69 184 ASN A C 1
ATOM 1488 O O . ASN A 1 184 ? 30.300 2.679 -44.475 1.00 88.69 184 ASN A O 1
ATOM 1492 N N . PHE A 1 185 ? 28.195 1.984 -44.074 1.00 88.88 185 PHE A N 1
ATOM 1493 C CA . PHE A 1 185 ? 27.540 2.809 -45.084 1.00 88.88 185 PHE A CA 1
ATOM 1494 C C . PHE A 1 185 ? 27.780 4.313 -44.859 1.00 88.88 185 PHE A C 1
ATOM 1496 O O . PHE A 1 185 ? 28.242 5.013 -45.765 1.00 88.88 185 PHE A O 1
ATOM 1503 N N . LEU A 1 186 ? 27.582 4.811 -43.631 1.00 88.56 186 LEU A N 1
ATOM 1504 C CA . LEU A 1 186 ? 27.876 6.209 -43.289 1.00 88.56 186 LEU A CA 1
ATOM 1505 C C . LEU A 1 186 ? 29.352 6.555 -43.518 1.00 88.56 186 LEU A C 1
ATOM 1507 O O . LEU A 1 186 ? 29.673 7.618 -44.048 1.00 88.56 186 LEU A O 1
ATOM 1511 N N . ARG A 1 187 ? 30.267 5.646 -43.159 1.00 89.69 187 ARG A N 1
ATOM 1512 C CA . ARG A 1 187 ? 31.704 5.828 -43.412 1.00 89.69 187 ARG A CA 1
ATOM 1513 C C . ARG A 1 187 ? 32.022 5.918 -44.899 1.00 89.69 187 ARG A C 1
ATOM 1515 O O . ARG A 1 187 ? 32.833 6.768 -45.259 1.00 89.69 187 ARG A O 1
ATOM 1522 N N . SER A 1 188 ? 31.394 5.096 -45.740 1.00 88.81 188 SER A N 1
ATOM 1523 C CA . SER A 1 188 ? 31.592 5.165 -47.191 1.00 88.81 188 SER A CA 1
ATOM 1524 C C . SER A 1 188 ? 31.020 6.440 -47.799 1.00 88.81 188 SER A C 1
ATOM 1526 O O . SER A 1 188 ? 31.695 7.064 -48.612 1.00 88.81 188 SER A O 1
ATOM 1528 N N . ILE A 1 189 ? 29.839 6.896 -47.363 1.00 88.44 189 ILE A N 1
ATOM 1529 C CA . ILE A 1 189 ? 29.274 8.176 -47.820 1.00 88.44 189 ILE A CA 1
ATOM 1530 C C . ILE A 1 189 ? 30.202 9.331 -47.458 1.00 88.44 189 ILE A C 1
ATOM 1532 O O . ILE A 1 189 ? 30.529 10.149 -48.316 1.00 88.44 189 ILE A O 1
ATOM 1536 N N . LEU A 1 190 ? 30.655 9.381 -46.204 1.00 87.94 190 LEU A N 1
ATOM 1537 C CA . LEU A 1 190 ? 31.554 10.433 -45.741 1.00 87.94 190 LEU A CA 1
ATOM 1538 C C . LEU A 1 190 ? 32.886 10.400 -46.495 1.00 87.94 190 LEU A C 1
ATOM 1540 O O . LEU A 1 190 ? 33.345 11.445 -46.945 1.00 87.94 190 LEU A O 1
ATOM 1544 N N . ALA A 1 191 ? 33.485 9.221 -46.684 1.00 87.81 191 ALA A N 1
ATOM 1545 C CA . ALA A 1 191 ? 34.740 9.082 -47.420 1.00 87.81 191 ALA A CA 1
ATOM 1546 C C . ALA A 1 191 ? 34.601 9.538 -48.883 1.00 87.81 191 ALA A C 1
ATOM 1548 O O . ALA A 1 191 ? 35.404 10.342 -49.355 1.00 87.81 191 ALA A O 1
ATOM 1549 N N . ASN A 1 192 ? 33.550 9.089 -49.576 1.00 87.75 192 ASN A N 1
ATOM 1550 C CA . ASN A 1 192 ? 33.299 9.440 -50.974 1.00 87.75 192 ASN A CA 1
ATOM 1551 C C . ASN A 1 192 ? 32.954 10.929 -51.142 1.00 87.75 192 ASN A C 1
ATOM 1553 O O . ASN A 1 192 ? 33.425 11.577 -52.077 1.00 87.75 192 ASN A O 1
ATOM 1557 N N . GLY A 1 193 ? 32.153 11.485 -50.229 1.00 86.94 193 GLY A N 1
ATOM 1558 C CA . GLY A 1 193 ? 31.805 12.904 -50.215 1.00 86.94 193 GLY A CA 1
ATOM 1559 C C . GLY A 1 193 ? 33.029 13.792 -49.997 1.00 86.94 193 GLY A C 1
ATOM 1560 O O . GLY A 1 193 ? 33.245 14.734 -50.758 1.00 86.94 193 GLY A O 1
ATOM 1561 N N . LEU A 1 194 ? 33.871 13.447 -49.017 1.00 86.75 194 LEU A N 1
ATOM 1562 C CA . LEU A 1 194 ? 35.114 14.167 -48.736 1.00 86.75 194 LEU A CA 1
ATOM 1563 C C . LEU A 1 194 ? 36.098 14.101 -49.913 1.00 86.75 194 LEU A C 1
ATOM 1565 O O . LEU A 1 194 ? 36.657 15.131 -50.285 1.00 86.75 194 LEU A O 1
ATOM 1569 N N . ALA A 1 195 ? 36.256 12.936 -50.548 1.00 84.75 195 ALA A N 1
ATOM 1570 C CA . ALA A 1 195 ? 37.096 12.794 -51.738 1.00 84.75 195 ALA A CA 1
ATOM 1571 C C . ALA A 1 195 ? 36.583 13.651 -52.911 1.00 84.75 195 ALA A C 1
ATOM 1573 O O . ALA A 1 195 ? 37.356 14.340 -53.576 1.00 84.75 195 ALA A O 1
ATOM 1574 N N . LYS A 1 196 ? 35.262 13.682 -53.134 1.00 86.81 196 LYS A N 1
ATOM 1575 C CA . LYS A 1 196 ? 34.642 14.537 -54.159 1.00 86.81 196 LYS A CA 1
ATOM 1576 C C . LYS A 1 196 ? 34.892 16.025 -53.893 1.00 86.81 196 LYS A C 1
ATOM 1578 O O . LYS A 1 196 ? 35.138 16.786 -54.826 1.00 86.81 196 LYS A O 1
ATOM 1583 N N . TRP A 1 197 ? 34.831 16.448 -52.633 1.00 86.19 197 TRP A N 1
ATOM 1584 C CA . TRP A 1 197 ? 35.094 17.837 -52.245 1.00 86.19 197 TRP A CA 1
ATOM 1585 C C . TRP A 1 197 ? 36.568 18.223 -52.370 1.00 86.19 197 TRP A C 1
ATOM 1587 O O . TRP A 1 197 ? 36.860 19.374 -52.694 1.00 86.19 197 TRP A O 1
ATOM 1597 N N . GLU A 1 198 ? 37.490 17.281 -52.162 1.00 83.25 198 GLU A N 1
ATOM 1598 C CA . GLU A 1 198 ? 38.920 17.500 -52.391 1.00 83.25 198 GLU A CA 1
ATOM 1599 C C . GLU A 1 198 ? 39.215 17.754 -53.875 1.00 83.25 198 GLU A C 1
ATOM 1601 O O . GLU A 1 198 ? 39.875 18.739 -54.209 1.00 83.25 198 GLU A O 1
ATOM 1606 N N . VAL A 1 199 ? 38.653 16.929 -54.767 1.00 85.12 199 VAL A N 1
ATOM 1607 C CA . VAL A 1 199 ? 38.804 17.081 -56.226 1.00 85.12 199 VAL A CA 1
ATOM 1608 C C . VAL A 1 199 ? 38.226 18.410 -56.719 1.00 85.12 199 VAL A C 1
ATOM 1610 O O . VAL A 1 199 ? 38.835 19.077 -57.552 1.00 85.12 199 VAL A O 1
ATOM 1613 N N . ASN A 1 200 ? 37.088 18.834 -56.167 1.00 84.56 200 ASN A N 1
ATOM 1614 C CA . ASN A 1 200 ? 36.435 20.093 -56.536 1.00 84.56 200 ASN A CA 1
ATOM 1615 C C . ASN A 1 200 ? 37.076 21.337 -55.893 1.00 84.56 200 ASN A C 1
ATOM 1617 O O . ASN A 1 200 ? 36.604 22.449 -56.113 1.00 84.56 200 ASN A O 1
ATOM 1621 N N . GLY A 1 201 ? 38.122 21.175 -55.076 1.00 80.12 201 GLY A N 1
ATOM 1622 C CA . GLY A 1 201 ? 38.818 22.282 -54.419 1.00 80.12 201 GLY A CA 1
ATOM 1623 C C . GLY A 1 201 ? 38.054 22.942 -53.265 1.00 80.12 201 GLY A C 1
ATOM 1624 O O . GLY A 1 201 ? 38.616 23.818 -52.612 1.00 80.12 201 GLY A O 1
ATOM 1625 N N . CYS A 1 202 ? 36.837 22.489 -52.947 1.00 79.19 202 CYS A N 1
ATOM 1626 C CA . CYS A 1 202 ? 35.954 23.090 -51.938 1.00 79.19 202 CYS A CA 1
ATOM 1627 C C . CYS A 1 202 ? 36.529 23.053 -50.512 1.00 79.19 202 CYS A C 1
ATOM 1629 O O . CYS A 1 202 ? 36.124 23.832 -49.654 1.00 79.19 202 CYS A O 1
ATOM 1631 N N . LEU A 1 203 ? 37.469 22.143 -50.234 1.00 75.19 203 LEU A N 1
ATOM 1632 C CA . LEU A 1 203 ? 38.083 22.008 -48.909 1.00 75.19 203 LEU A CA 1
ATOM 1633 C C . LEU A 1 203 ? 39.071 23.136 -48.575 1.00 75.19 203 LEU A C 1
ATOM 1635 O O . LEU A 1 203 ? 39.366 23.340 -47.399 1.00 75.19 203 LEU A O 1
ATOM 1639 N N . LYS A 1 204 ? 39.589 23.857 -49.581 1.00 73.56 204 LYS A N 1
ATOM 1640 C CA . LYS A 1 204 ? 40.571 24.942 -49.390 1.00 73.56 204 LYS A CA 1
ATOM 1641 C C . LYS A 1 204 ? 39.938 26.221 -48.847 1.00 73.56 204 LYS A C 1
ATOM 1643 O O . LYS A 1 204 ? 40.617 26.982 -48.166 1.00 73.56 204 LYS A O 1
ATOM 1648 N N . ASP A 1 205 ? 38.646 26.406 -49.098 1.00 78.44 205 ASP A N 1
ATOM 1649 C CA . ASP A 1 205 ? 37.889 27.590 -48.685 1.00 78.44 205 ASP A CA 1
ATOM 1650 C C . ASP A 1 205 ? 37.400 27.497 -47.224 1.00 78.44 205 ASP A C 1
ATOM 1652 O O . ASP A 1 205 ? 36.826 28.443 -46.686 1.00 78.44 205 ASP A O 1
ATOM 1656 N N . LEU A 1 206 ? 37.627 26.357 -46.557 1.00 80.88 206 LEU A N 1
ATOM 1657 C CA . LEU A 1 206 ? 37.198 26.099 -45.183 1.00 80.88 206 LEU A CA 1
ATOM 1658 C C . LEU A 1 206 ? 38.289 26.456 -44.166 1.00 80.88 206 LEU A C 1
ATOM 1660 O O . LEU A 1 206 ? 39.451 26.082 -44.310 1.00 80.88 206 LEU A O 1
ATOM 1664 N N . THR A 1 207 ? 37.886 27.059 -43.044 1.00 79.25 207 THR A N 1
ATOM 1665 C 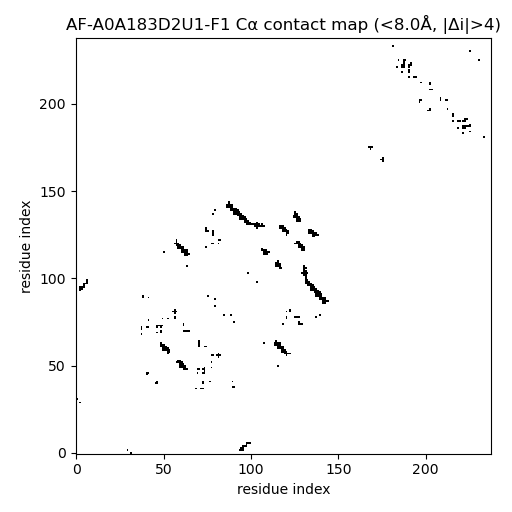CA . THR A 1 207 ? 38.769 27.473 -41.933 1.00 79.25 207 THR A CA 1
ATOM 1666 C C . THR A 1 207 ? 39.641 26.335 -41.379 1.00 79.25 207 THR A C 1
ATOM 1668 O O . THR A 1 207 ? 40.741 26.572 -40.893 1.00 79.25 207 THR A O 1
ATOM 1671 N N . ASN A 1 208 ? 39.171 25.086 -41.486 1.00 82.94 208 ASN A N 1
ATOM 1672 C CA . ASN A 1 208 ? 39.831 23.884 -40.964 1.00 82.94 208 ASN A CA 1
ATOM 1673 C C . ASN A 1 208 ? 40.420 22.985 -42.070 1.00 82.94 208 ASN A C 1
ATOM 1675 O O . ASN A 1 208 ? 40.498 21.767 -41.895 1.00 82.94 208 ASN A O 1
ATOM 1679 N N . ALA A 1 209 ? 40.826 23.553 -43.210 1.00 77.12 209 ALA A N 1
ATOM 1680 C CA . ALA A 1 209 ? 41.307 22.805 -44.378 1.00 77.12 209 ALA A CA 1
ATOM 1681 C C . ALA A 1 209 ? 42.379 21.739 -44.053 1.00 77.12 209 ALA A C 1
ATOM 1683 O O . ALA A 1 209 ? 42.329 20.630 -44.582 1.00 77.12 209 ALA A O 1
ATOM 1684 N N . ALA A 1 210 ? 43.305 22.031 -43.132 1.00 79.38 210 ALA A N 1
ATOM 1685 C CA . ALA A 1 210 ? 44.362 21.099 -42.719 1.00 79.38 210 ALA A CA 1
ATOM 1686 C C . ALA A 1 210 ? 43.845 19.857 -41.960 1.00 79.38 210 ALA A C 1
ATOM 1688 O O . ALA A 1 210 ? 44.436 18.782 -42.047 1.00 79.38 210 ALA A O 1
ATOM 1689 N N . LEU A 1 211 ? 42.739 19.981 -41.219 1.00 83.62 211 LEU A N 1
ATOM 1690 C CA . LEU A 1 211 ? 42.109 18.844 -40.539 1.00 83.62 211 LEU A CA 1
ATOM 1691 C C . LEU A 1 211 ? 4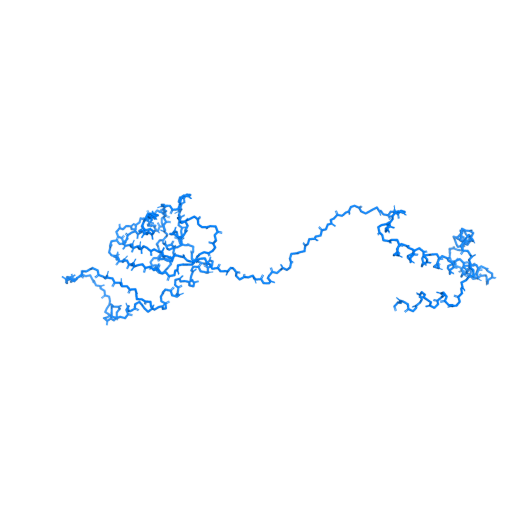1.323 17.983 -41.527 1.00 83.62 211 LEU A C 1
ATOM 1693 O O . LEU A 1 211 ? 41.317 16.759 -41.406 1.00 83.62 211 LEU A O 1
ATOM 1697 N N . PHE A 1 212 ? 40.689 18.609 -42.521 1.00 82.88 212 PHE A N 1
ATOM 1698 C CA . PHE A 1 212 ? 39.974 17.887 -43.567 1.00 82.88 212 PHE A CA 1
ATOM 1699 C C . PHE A 1 212 ? 40.918 17.115 -44.486 1.00 82.88 212 PHE A C 1
ATOM 1701 O O . PHE A 1 212 ? 40.598 15.982 -44.830 1.00 82.88 212 PHE A O 1
ATOM 1708 N N . SER A 1 213 ? 42.095 17.651 -44.818 1.00 80.06 213 SER A N 1
ATOM 1709 C CA . SER A 1 213 ? 43.088 16.904 -45.603 1.00 80.06 213 SER A CA 1
ATOM 1710 C C . SER A 1 213 ? 43.634 15.684 -44.847 1.00 80.06 213 SER A C 1
ATOM 1712 O O . SER A 1 213 ? 43.749 14.598 -45.420 1.00 80.06 213 SER A O 1
ATOM 1714 N N . ASP A 1 214 ? 43.880 15.798 -43.534 1.00 84.62 214 ASP A N 1
ATOM 1715 C CA . ASP A 1 214 ? 44.231 14.636 -42.706 1.00 84.62 214 ASP A CA 1
ATOM 1716 C C . ASP A 1 214 ? 43.065 13.639 -42.581 1.00 84.62 214 ASP A C 1
ATOM 1718 O O . ASP A 1 214 ? 43.267 12.422 -42.622 1.00 84.62 214 ASP A O 1
ATOM 1722 N N . ALA A 1 215 ? 41.829 14.133 -42.475 1.00 83.12 215 ALA A N 1
ATOM 1723 C CA . ALA A 1 215 ? 40.642 13.289 -42.451 1.00 83.12 215 ALA A CA 1
ATOM 1724 C C . ALA A 1 215 ? 40.482 12.510 -43.763 1.00 83.12 215 ALA A C 1
ATOM 1726 O O . ALA A 1 215 ? 40.348 11.290 -43.711 1.00 83.12 215 ALA A O 1
ATOM 1727 N N . VAL A 1 216 ? 40.580 13.156 -44.929 1.00 83.50 216 VAL A N 1
ATOM 1728 C CA . VAL A 1 216 ? 40.504 12.482 -46.236 1.00 83.50 216 VAL A CA 1
ATOM 1729 C C . VAL A 1 216 ? 41.528 11.348 -46.307 1.00 83.50 216 VAL A C 1
ATOM 1731 O O . VAL A 1 216 ? 41.164 10.206 -46.594 1.00 83.50 216 VAL A O 1
ATOM 1734 N N . ARG A 1 217 ? 42.778 11.611 -45.894 1.00 84.00 217 ARG A N 1
ATOM 1735 C CA . ARG A 1 217 ? 43.832 10.590 -45.812 1.00 84.00 217 ARG A CA 1
ATOM 1736 C C . ARG A 1 217 ? 43.433 9.400 -44.936 1.00 84.00 217 ARG A C 1
ATOM 1738 O O . ARG A 1 217 ? 43.633 8.257 -45.339 1.00 84.00 217 ARG A O 1
ATOM 1745 N N . ARG A 1 218 ? 42.856 9.633 -43.753 1.00 86.00 218 ARG A N 1
ATOM 1746 C CA . ARG A 1 218 ? 42.431 8.565 -42.822 1.00 86.00 218 ARG A CA 1
ATOM 1747 C C . ARG A 1 218 ? 41.193 7.802 -43.289 1.00 86.00 218 ARG A C 1
ATOM 1749 O O . ARG A 1 218 ? 41.034 6.636 -42.922 1.00 86.00 218 ARG A O 1
ATOM 1756 N N . PHE A 1 219 ? 40.317 8.457 -44.045 1.00 84.81 219 PHE A N 1
ATOM 1757 C CA . PHE A 1 219 ? 39.061 7.896 -44.538 1.00 84.81 219 PHE A CA 1
ATOM 1758 C C . PHE A 1 219 ? 39.205 7.157 -45.870 1.00 84.81 219 PHE A C 1
ATOM 1760 O O . PHE A 1 219 ? 38.302 6.401 -46.220 1.00 84.81 219 PHE A O 1
ATOM 1767 N N . THR A 1 220 ? 40.346 7.273 -46.557 1.00 80.94 220 THR A N 1
ATOM 1768 C CA . THR A 1 220 ? 40.624 6.549 -47.812 1.00 80.94 220 THR A CA 1
ATOM 1769 C C . THR A 1 220 ? 40.345 5.044 -47.739 1.00 80.94 220 THR A C 1
ATOM 1771 O O . THR A 1 220 ? 39.795 4.473 -48.674 1.00 80.94 220 THR A O 1
ATOM 1774 N N . LYS A 1 221 ? 40.626 4.406 -46.597 1.00 84.69 221 LYS A N 1
ATOM 1775 C CA . LYS A 1 221 ? 40.355 2.976 -46.347 1.00 84.69 221 LYS A CA 1
ATOM 1776 C C . LYS A 1 221 ? 38.872 2.582 -46.322 1.00 84.69 221 LYS A C 1
ATOM 1778 O O . LYS A 1 221 ? 38.565 1.398 -46.265 1.00 84.69 221 LYS A O 1
ATOM 1783 N N . PHE A 1 222 ? 37.966 3.556 -46.289 1.00 83.94 222 PHE A N 1
ATOM 1784 C CA . PHE A 1 222 ? 36.519 3.344 -46.269 1.00 83.94 222 PHE A CA 1
ATOM 1785 C C . PHE A 1 222 ? 35.842 3.765 -47.581 1.00 83.94 222 PHE A C 1
ATOM 1787 O O . PHE A 1 222 ? 34.615 3.760 -47.648 1.00 83.94 222 PHE A O 1
ATOM 1794 N N . MET A 1 223 ? 36.612 4.135 -48.611 1.00 78.31 223 MET A N 1
ATOM 1795 C CA . MET A 1 223 ? 36.075 4.455 -49.933 1.00 78.31 223 MET A CA 1
ATOM 1796 C C . MET A 1 223 ? 35.582 3.179 -50.614 1.00 78.31 223 MET A C 1
ATOM 1798 O O . MET A 1 223 ? 36.365 2.425 -51.184 1.00 78.31 223 MET A O 1
ATOM 1802 N N . ASN A 1 224 ? 34.275 2.954 -50.547 1.00 80.19 224 ASN A N 1
ATOM 1803 C CA . ASN A 1 224 ? 33.593 1.877 -51.252 1.00 80.19 224 ASN A CA 1
ATOM 1804 C C . ASN A 1 224 ? 32.499 2.481 -52.138 1.00 80.19 224 ASN A C 1
ATOM 1806 O O . ASN A 1 224 ? 31.860 3.453 -51.718 1.00 80.19 224 ASN A O 1
ATOM 1810 N N . PRO A 1 225 ? 32.257 1.936 -53.343 1.00 78.12 225 PRO A N 1
ATOM 1811 C CA . PRO A 1 225 ? 31.136 2.368 -54.165 1.00 78.12 225 PRO A CA 1
ATOM 1812 C C . PRO A 1 225 ? 29.830 2.052 -53.431 1.00 78.12 225 PRO A C 1
ATOM 1814 O O . PRO A 1 225 ? 29.601 0.915 -53.031 1.00 78.12 225 PRO A O 1
ATOM 1817 N N . VAL A 1 226 ? 28.994 3.069 -53.241 1.00 79.94 226 VAL A N 1
ATOM 1818 C CA . VAL A 1 226 ? 27.680 2.928 -52.604 1.00 79.94 226 VAL A CA 1
ATOM 1819 C C . VAL A 1 226 ? 26.637 2.812 -53.708 1.00 79.94 226 VAL A C 1
ATOM 1821 O O . VAL A 1 226 ? 26.530 3.709 -54.546 1.00 79.94 226 VAL A O 1
ATOM 1824 N N . SER A 1 227 ? 25.889 1.709 -53.728 1.00 81.25 227 SER A N 1
ATOM 1825 C CA . SER A 1 227 ? 24.809 1.507 -54.701 1.00 81.25 227 SER A CA 1
ATOM 1826 C C . SER A 1 227 ? 23.598 2.386 -54.374 1.00 81.25 227 SER A C 1
ATOM 1828 O O . SER A 1 227 ? 23.288 2.627 -53.208 1.00 81.25 227 SER A O 1
ATOM 1830 N N . GLU A 1 228 ? 22.856 2.815 -55.394 1.00 77.50 228 GLU A N 1
ATOM 1831 C CA . GLU A 1 228 ? 21.611 3.580 -55.229 1.00 77.50 228 GLU A CA 1
ATOM 1832 C C . GLU A 1 228 ? 20.550 2.791 -54.436 1.00 77.50 228 GLU A C 1
ATOM 1834 O O . GLU A 1 228 ? 19.811 3.358 -53.632 1.00 77.50 228 GLU A O 1
ATOM 1839 N N . ALA A 1 229 ? 20.544 1.459 -54.570 1.00 77.56 229 ALA A N 1
ATOM 1840 C CA . ALA A 1 229 ? 19.679 0.575 -53.790 1.00 77.56 229 ALA A CA 1
ATOM 1841 C C . ALA A 1 229 ? 20.054 0.540 -52.296 1.00 77.56 229 ALA A C 1
ATOM 1843 O O . ALA A 1 229 ? 19.174 0.515 -51.439 1.00 77.56 229 ALA A O 1
ATOM 1844 N N . GLU A 1 230 ? 21.351 0.569 -51.969 1.00 77.75 230 GLU A N 1
ATOM 1845 C CA . GLU A 1 230 ? 21.826 0.649 -50.580 1.00 77.75 230 GLU A CA 1
ATOM 1846 C C . GLU A 1 230 ? 21.570 2.031 -49.983 1.00 77.75 230 GLU A C 1
ATOM 1848 O O . GLU A 1 230 ? 21.201 2.139 -48.816 1.00 77.75 230 GLU A O 1
ATOM 1853 N N . HIS A 1 231 ? 21.718 3.080 -50.793 1.00 78.44 231 HIS A N 1
ATOM 1854 C CA . HIS A 1 231 ? 21.401 4.444 -50.393 1.00 78.44 231 HIS A CA 1
ATOM 1855 C C . HIS A 1 231 ? 19.922 4.589 -50.027 1.00 78.44 231 HIS A C 1
ATOM 1857 O O . HIS A 1 231 ? 19.600 5.147 -48.982 1.00 78.44 231 HIS A O 1
ATOM 1863 N N . LYS A 1 232 ? 19.028 4.019 -50.844 1.00 80.94 232 LYS A N 1
ATOM 1864 C CA . LYS A 1 232 ? 17.587 3.997 -50.582 1.00 80.94 232 LYS A CA 1
ATOM 1865 C C . LYS A 1 232 ? 17.224 3.156 -49.354 1.00 80.94 232 LYS A C 1
ATOM 1867 O O . LYS A 1 232 ? 16.437 3.598 -48.527 1.00 80.94 232 LYS A O 1
ATOM 1872 N N . ARG A 1 233 ? 17.856 1.988 -49.189 1.00 82.81 233 ARG A N 1
ATOM 1873 C CA . ARG A 1 233 ? 17.637 1.084 -48.047 1.00 82.81 233 ARG A CA 1
ATOM 1874 C C . ARG A 1 233 ? 17.810 1.772 -46.690 1.00 82.81 233 ARG A C 1
ATOM 1876 O O . ARG A 1 233 ? 17.038 1.493 -45.788 1.00 82.81 233 ARG A O 1
ATOM 1883 N N . TRP A 1 234 ? 18.819 2.628 -46.539 1.00 81.81 234 TRP A N 1
ATOM 1884 C CA . TRP A 1 234 ? 19.099 3.298 -45.263 1.00 81.81 234 TRP A CA 1
ATOM 1885 C C . TRP A 1 234 ? 18.455 4.685 -45.129 1.00 81.81 234 TRP A C 1
ATOM 1887 O O . TRP A 1 234 ? 18.488 5.244 -44.037 1.00 81.81 234 TRP A O 1
ATOM 1897 N N . LEU A 1 235 ? 17.885 5.243 -46.205 1.00 76.19 235 LEU A N 1
ATOM 1898 C CA . LEU A 1 235 ? 17.098 6.482 -46.150 1.00 76.19 235 LEU A CA 1
ATOM 1899 C C . LEU A 1 235 ? 15.623 6.225 -45.815 1.00 76.19 235 LEU A C 1
ATOM 1901 O O . LEU A 1 235 ? 15.036 7.011 -45.080 1.00 76.19 235 LEU A O 1
ATOM 1905 N N . ASP A 1 236 ? 15.040 5.151 -46.354 1.00 64.19 236 ASP A N 1
ATOM 1906 C CA . ASP A 1 236 ? 13.595 4.883 -46.272 1.00 64.19 236 ASP A CA 1
ATOM 1907 C C . ASP A 1 236 ? 13.162 4.214 -44.945 1.00 64.19 236 ASP A C 1
ATOM 1909 O O . ASP A 1 236 ? 11.969 4.131 -44.671 1.00 64.19 236 ASP A O 1
ATOM 1913 N N . ASP A 1 237 ? 14.111 3.765 -44.114 1.00 53.66 237 ASP A N 1
ATOM 1914 C CA . ASP A 1 237 ? 13.874 3.197 -42.767 1.00 53.66 237 ASP A CA 1
ATOM 1915 C C . ASP A 1 237 ? 13.812 4.281 -41.651 1.00 53.66 237 ASP A C 1
ATOM 1917 O O . ASP A 1 237 ? 13.876 3.950 -40.464 1.00 53.66 237 ASP A O 1
ATOM 1921 N N . SER A 1 238 ? 13.723 5.575 -42.015 1.00 46.25 238 SER A N 1
ATOM 1922 C CA . SER A 1 238 ? 13.633 6.733 -41.091 1.00 46.25 238 SER A CA 1
ATOM 1923 C C . SER A 1 238 ? 12.210 7.249 -40.884 1.00 46.25 238 SER A C 1
ATOM 1925 O O . SER A 1 238 ? 11.457 7.330 -41.879 1.00 46.25 238 SER A O 1
#

Solvent-accessible surface area (backbone atoms only — not comparable to full-atom values): 14516 Å² total; per-residue (Å²): 138,88,73,64,69,68,82,87,81,92,81,91,82,87,90,73,94,69,83,90,67,97,56,68,83,81,64,68,64,86,48,72,60,59,60,49,50,40,57,53,39,76,74,38,99,76,62,81,28,68,71,47,68,45,97,66,27,41,39,36,29,31,44,54,83,89,49,66,66,52,39,52,38,30,53,52,54,41,44,54,51,39,67,70,63,97,59,61,61,45,82,75,45,59,65,38,58,38,75,40,69,68,54,26,60,73,42,53,40,78,54,97,91,40,42,32,26,58,33,43,36,39,76,92,56,40,21,34,37,42,55,24,33,42,39,34,43,59,40,63,44,79,54,85,78,79,83,70,88,76,67,88,84,82,85,82,84,90,74,93,77,67,96,81,58,94,67,62,51,67,95,38,56,68,62,38,50,51,52,49,52,51,52,50,50,53,44,16,52,52,27,47,51,47,50,54,33,53,77,68,51,61,44,73,81,42,98,57,33,74,59,50,56,53,45,46,65,70,32,57,89,39,59,53,93,78,52,72,69,59,55,48,60,71,58,72,80,111

Nearest PDB structures (foldseek):
  8eyi-assembly1_E  TM=8.951E-01  e=1.812E-08  Homo sapiens
  8g7x-assembly2_B  TM=8.938E-01  e=2.175E-08  Homo sapiens
  8eyk-assembly1_F  TM=8.903E-01  e=2.311E-08  Homo sapiens
  8gkc-assembly1_D  TM=7.425E-01  e=3.300E-09  Homo sapiens
  8g7x-assembly1_A  TM=8.774E-01  e=4.246E-08  Homo sapiens

pLDDT: mean 73.74, std 21.9, range [21.0, 94.44]

InterPro domains:
  IPR042104 Polyketide synthase, dehydratase domain superfamily [G3DSA:3.10.129.110] (44-149)

Organism: NCBI:txid637853

Radius of gyration: 40.71 Å; Cα contacts (8 Å, |Δi|>4): 263; chains: 1; bounding box: 83×46×97 Å

Secondary structure (DSSP, 8-state):
---------------S-PPS-TTTTTS----HHHHHHHHHHHHSTT---EEEE-TTSSEEEEE-SS-HHHHHHHHHHHHHHHTT-SS-EEEEE-SEEEE-HHHHHHTPEEETTEEEEEEEEETTTTEEEETTEEEE--EEEE-PPP-----PPP-PPP----SS-TTTTTT-HHHHHHHHHHHHHHHHHHHHHHHHHHHTTTTTTSTTHHHHHHHHHHHGGG--PPPHHHHHHHHTT-